Protein AF-0000000080701865 (afdb_homodimer)

Organism: Aerococcus viridans (strain ATCC 11563 / DSM 20340 / CCUG 4311 / JCM 20461 / NBRC 12219 / NCTC 8251 / M1) (NCBI:txid655812)

Nearest PDB structures (foldseek):
  2fbi-assembly1_A-2  TM=7.871E-01  e=1.480E-07  Pseudomonas aeruginosa
  3f3x-assembly1_A-2  TM=7.493E-01  e=1.011E-07  Saccharolobus solfataricus
  2nnn-assembly3_F  TM=8.788E-01  e=1.995E-06  Pseudomonas aeruginosa
  4zzl-assembly1_B  TM=8.690E-01  e=4.008E-06  Pseudomonas aeruginosa
  2yr2-assembly1_A  TM=6.873E-01  e=1.058E-06  Sulfurisphaera tokodaii

Sequence (288 aa):
MNANDNPLQNELCFQLYVASKESIRMYKPFLDEVDLTYTGFITLMAIEDNLSVKQIGERLFLDSGTLSPLLKKMEKQGLLHRIRASTDERQLVIQLTEKGKSLQEKLPCISRDVYQSITKSSESGVYGNLISQLIQLNQSFREVMNANDNPLQNELCFQLYVASKESIRMYKPFLDEVDLTYTGFITLMAIEDNLSVKQIGERLFLDSGTLSPLLKKMEKQGLLHRIRASTDERQLVIQLTEKGKSLQEKLPCISRDVYQSITKSSESGVYGNLISQLIQLNQSFREV

Secondary structure (DSSP, 8-state):
--GGG-TTTT-HHHHHHHHHHHHHHTTHHHHHHTT--HHHHHHHHH--TTEEHHHHHHHHT--HHHHHHHHHHHHHTTSEEEEE-SS-TT-EEEEE-HHHHHHHHHHHHHHHHHHHHHHHT-TT--THHHHHHHHHHHHHHH--/--GGG-TTTT-HHHHHHHHHHHHHHTTHHHHHHTT--HHHHHHHHH--TTEEHHHHHHHHT--HHHHHHHHHHHHHTTSEEEEE-SS-TT-EEEEE-HHHHHHHHHHHHHHHHHHHHHHHT-SS--THHHHHHHHHHHHHHH--

InterPro domains:
  IPR000835 MarR-type HTH domain [PR00598] (51-67)
  IPR000835 MarR-type HTH domain [PR00598] (68-83)
  IPR000835 MarR-type HTH domain [PR00598] (87-103)
  IPR000835 MarR-type HTH domain [PS50995] (9-136)
  IPR000835 MarR-type HTH domain [SM00347] (29-126)
  IPR036388 Winged helix-like DNA-binding domain superfamily [G3DSA:1.10.10.10] (4-138)
  IPR036390 Winged helix DNA-binding domain superfamily [SSF46785] (6-120)
  IPR039422 Transcription regulators MarR/SlyA-like [PTHR33164] (8-113)
  IPR055166 Transcriptional regulator SarA/SarZ/Rot-like, helix-turn-helix domain [PF22381] (25-106)

Solvent-accessible surface area (backbone atoms only — not comparable to full-atom values): 16250 Å² total; per-residue (Å²): 133,63,79,85,73,46,80,54,65,86,35,58,58,52,40,29,39,49,44,21,53,55,50,52,57,61,44,44,74,63,27,58,76,71,72,41,52,71,70,50,46,54,48,52,60,58,62,49,90,69,37,30,67,66,56,46,20,65,74,64,77,41,52,63,85,60,45,50,60,52,51,52,50,38,33,74,72,50,29,35,44,82,41,65,31,90,89,39,72,85,37,56,18,39,42,68,32,73,61,24,47,57,50,44,72,51,47,63,56,53,56,51,53,46,51,50,60,58,40,72,65,38,86,84,58,78,62,58,66,59,41,53,52,35,48,54,54,46,55,44,56,72,77,100,133,63,80,84,74,46,78,53,66,85,36,56,58,53,39,30,38,50,43,22,53,56,49,51,56,62,43,44,75,63,28,58,76,72,73,42,53,69,71,48,47,53,49,52,59,60,62,48,91,68,37,31,68,68,56,48,21,64,76,64,78,42,54,64,85,61,46,49,60,51,51,52,52,38,33,74,72,50,29,35,44,81,41,62,32,90,88,40,72,87,37,57,17,38,40,68,31,73,60,25,48,58,51,45,71,52,46,61,57,53,56,50,53,46,50,48,59,57,42,69,65,37,86,83,57,78,64,58,67,58,41,53,52,35,48,55,54,46,56,45,56,72,78,101

Radius of gyration: 21.05 Å; Cα contacts (8 Å, |Δi|>4): 326; chains: 2; bounding box: 47×55×45 Å

Foldseek 3Di:
DDLVPDPCSPPPVVVVVVVVVVLLVLLVVVCVVVVDHVVLLLLLLQADPFDALVRSCVVVVHDCVPSVVSVVVCVVVVQWDWAADPVGNVTTGIGGDPNNVVVNVCSVVSVVVSVCVVQVVPPVHDCPVVVVVVVVVVVVVVVD/DDLVPDPCSPPPVVVVVVVVVVLLVLLVVVCVVVVDHVVLLLLLLQADPFAAPVRSCVVVVHDCVPSVVSVVVCVVVVQWDWAADPVGNVTTGIGGDPNNVVVNVCSVVSVVVSVCVVQVVPPVHDCPVVVVVVVVVVVVVVVD

pLDDT: mean 90.87, std 11.72, range [34.97, 98.62]

Structure (mmCIF, N/CA/C/O backbone):
data_AF-0000000080701865-model_v1
#
loop_
_entity.id
_entity.type
_entity.pdbx_description
1 polymer 'Transcriptional regulator, MarR family'
#
loop_
_atom_site.group_PDB
_atom_site.id
_atom_site.type_symbol
_atom_site.label_atom_id
_atom_site.label_alt_id
_atom_site.label_comp_id
_atom_site.label_asym_id
_atom_site.label_entity_id
_atom_site.label_seq_id
_atom_site.pdbx_PDB_ins_code
_atom_site.Cartn_x
_atom_site.Cartn_y
_atom_site.Cartn_z
_atom_site.occupancy
_atom_site.B_iso_or_equiv
_atom_site.auth_seq_id
_atom_site.auth_comp_id
_atom_site.auth_asym_id
_atom_site.auth_atom_id
_atom_site.pdbx_PDB_model_num
ATOM 1 N N . MET A 1 1 ? 15.68 -11.945 -18 1 34.97 1 MET A N 1
ATOM 2 C CA . MET A 1 1 ? 14.281 -12.359 -17.922 1 34.97 1 MET A CA 1
ATOM 3 C C . MET A 1 1 ? 13.352 -11.164 -18.078 1 34.97 1 MET A C 1
ATOM 5 O O . MET A 1 1 ? 13.484 -10.164 -17.359 1 34.97 1 MET A O 1
ATOM 9 N N . ASN A 1 2 ? 12.789 -10.891 -19.047 1 44.12 2 ASN A N 1
ATOM 10 C CA . ASN A 1 2 ? 12.047 -9.719 -19.531 1 44.12 2 ASN A CA 1
ATOM 11 C C . ASN A 1 2 ? 10.82 -9.453 -18.656 1 44.12 2 ASN A C 1
ATOM 13 O O . ASN A 1 2 ? 10.195 -10.383 -18.156 1 44.12 2 ASN A O 1
ATOM 17 N N . ALA A 1 3 ? 10.781 -8.25 -18.031 1 50.91 3 ALA A N 1
ATOM 18 C CA . ALA A 1 3 ? 9.602 -7.742 -17.344 1 50.91 3 ALA A CA 1
ATOM 19 C C . ALA A 1 3 ? 8.32 -8.305 -17.938 1 50.91 3 ALA A C 1
ATOM 21 O O . ALA A 1 3 ? 7.297 -8.422 -17.266 1 50.91 3 ALA A O 1
ATOM 22 N N . ASN A 1 4 ? 8.344 -8.75 -19.109 1 57.28 4 ASN A N 1
ATOM 23 C CA . ASN A 1 4 ? 7.207 -9.164 -19.922 1 57.28 4 ASN A CA 1
ATOM 24 C C . ASN A 1 4 ? 6.695 -10.547 -19.516 1 57.28 4 ASN A C 1
ATOM 26 O O . ASN A 1 4 ? 5.582 -10.93 -19.875 1 57.28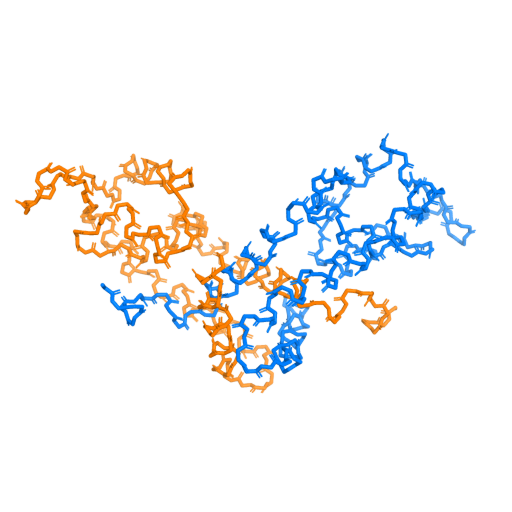 4 ASN A O 1
ATOM 30 N N . ASP A 1 5 ? 7.48 -11.312 -18.562 1 75.44 5 ASP A N 1
ATOM 31 C CA . ASP A 1 5 ? 7.02 -12.664 -18.281 1 75.44 5 ASP A CA 1
ATOM 32 C C . ASP A 1 5 ? 6.469 -12.773 -16.859 1 75.44 5 ASP A C 1
ATOM 34 O O . ASP A 1 5 ? 6.242 -13.875 -16.359 1 75.44 5 ASP A O 1
ATOM 38 N N . ASN A 1 6 ? 6.172 -11.625 -16.328 1 87 6 ASN A N 1
ATOM 39 C CA . ASN A 1 6 ? 5.629 -11.641 -14.969 1 87 6 ASN A CA 1
ATOM 40 C C . ASN A 1 6 ? 4.109 -11.797 -14.977 1 87 6 ASN A C 1
ATOM 42 O O . ASN A 1 6 ? 3.398 -10.945 -15.516 1 87 6 ASN A O 1
ATOM 46 N N . PRO A 1 7 ? 3.596 -12.867 -14.352 1 91.5 7 PRO A N 1
ATOM 47 C CA . PRO A 1 7 ? 2.148 -13.094 -14.375 1 91.5 7 PRO A CA 1
ATOM 48 C C . PRO A 1 7 ? 1.367 -11.992 -13.672 1 91.5 7 PRO A C 1
ATOM 50 O O . PRO A 1 7 ? 0.158 -11.852 -13.875 1 91.5 7 PRO A O 1
ATOM 53 N N . LEU A 1 8 ? 2.049 -11.172 -12.953 1 95.19 8 LEU A N 1
ATOM 54 C CA . LEU A 1 8 ? 1.38 -10.133 -12.18 1 95.19 8 LEU A CA 1
ATOM 55 C C . LEU A 1 8 ? 1.457 -8.789 -12.891 1 95.19 8 LEU A C 1
ATOM 57 O O . LEU A 1 8 ? 0.878 -7.801 -12.43 1 95.19 8 LEU A O 1
ATOM 61 N N . GLN A 1 9 ? 2.035 -8.773 -13.961 1 92.94 9 GLN A N 1
ATOM 62 C CA . GLN A 1 9 ? 2.385 -7.523 -14.633 1 92.94 9 GLN A CA 1
ATOM 63 C C . GLN A 1 9 ? 1.142 -6.691 -14.93 1 92.94 9 GLN A C 1
ATOM 65 O O . GLN A 1 9 ? 1.168 -5.461 -14.812 1 92.94 9 GLN A O 1
ATOM 70 N N . ASN A 1 10 ? 0.008 -7.375 -15.227 1 92.5 10 ASN A N 1
ATOM 71 C CA . ASN A 1 10 ? -1.183 -6.641 -15.641 1 92.5 10 ASN A CA 1
ATOM 72 C C . ASN A 1 10 ? -2.258 -6.664 -14.562 1 92.5 10 ASN A C 1
ATOM 74 O O . ASN A 1 10 ? -3.418 -6.34 -14.828 1 92.5 10 ASN A O 1
ATOM 78 N N . GLU A 1 11 ? -1.861 -7.059 -13.383 1 94.88 11 GLU A N 1
ATOM 79 C CA . GLU A 1 11 ? -2.799 -7.078 -12.266 1 94.88 11 GLU A CA 1
ATOM 80 C C . GLU A 1 11 ? -2.871 -5.715 -11.578 1 94.88 11 GLU A C 1
ATOM 82 O O . GLU A 1 11 ? -1.865 -5.211 -11.078 1 94.88 11 GLU A O 1
ATOM 87 N N . LEU A 1 12 ? -4.047 -5.191 -11.516 1 95.88 12 LEU A N 1
ATOM 88 C CA . LEU A 1 12 ? -4.273 -3.855 -10.977 1 95.88 12 LEU A CA 1
ATOM 89 C C . LEU A 1 12 ? -3.795 -3.764 -9.531 1 95.88 12 LEU A C 1
ATOM 91 O O . LEU A 1 12 ? -3.014 -2.873 -9.188 1 95.88 12 LEU A O 1
ATOM 95 N N . CYS A 1 13 ? -4.223 -4.688 -8.727 1 97.75 13 CYS A N 1
ATOM 96 C CA . CYS A 1 13 ? -3.902 -4.629 -7.305 1 97.75 13 CYS A CA 1
ATOM 97 C C . CYS A 1 13 ? -2.4 -4.75 -7.078 1 97.75 13 CYS A C 1
ATOM 99 O O . CYS A 1 13 ? -1.847 -4.086 -6.199 1 97.75 13 CYS A O 1
ATOM 101 N N . PHE A 1 14 ? -1.742 -5.52 -7.906 1 98.12 14 PHE A N 1
ATOM 102 C CA . PHE A 1 14 ? -0.299 -5.676 -7.762 1 98.12 14 PHE A CA 1
ATOM 103 C C . PHE A 1 14 ? 0.421 -4.379 -8.109 1 98.12 14 PHE A C 1
ATOM 105 O O . PHE A 1 14 ? 1.33 -3.953 -7.395 1 98.12 14 PHE A O 1
ATOM 112 N N . GLN A 1 15 ? 0.032 -3.787 -9.227 1 97.62 15 GLN A N 1
ATOM 113 C CA . GLN A 1 15 ? 0.674 -2.541 -9.625 1 97.62 15 GLN A CA 1
ATOM 114 C C . GLN A 1 15 ? 0.431 -1.44 -8.594 1 97.62 15 GLN A C 1
ATOM 116 O O . GLN A 1 15 ? 1.315 -0.624 -8.336 1 9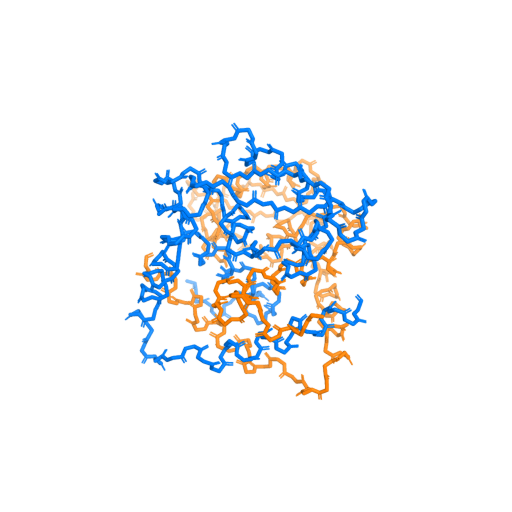7.62 15 GLN A O 1
ATOM 121 N N . LEU A 1 16 ? -0.782 -1.422 -8.008 1 98.38 16 LEU A N 1
ATOM 122 C CA . LEU A 1 16 ? -1.084 -0.483 -6.93 1 98.38 16 LEU A CA 1
ATOM 123 C C . LEU A 1 16 ? -0.201 -0.747 -5.715 1 98.38 16 LEU A C 1
ATOM 125 O O . LEU A 1 16 ? 0.344 0.188 -5.125 1 98.38 16 LEU A O 1
ATOM 129 N N . TYR A 1 17 ? -0.089 -1.977 -5.398 1 98.62 17 TYR A N 1
ATOM 130 C CA . TYR A 1 17 ? 0.71 -2.404 -4.258 1 98.62 17 TYR A CA 1
ATOM 131 C C . TYR A 1 17 ? 2.156 -1.945 -4.402 1 98.62 17 TYR A C 1
ATOM 133 O O . TYR A 1 17 ? 2.713 -1.334 -3.488 1 98.62 17 TYR A O 1
ATOM 141 N N . VAL A 1 18 ? 2.771 -2.215 -5.531 1 98.25 18 VAL A N 1
ATOM 142 C CA . VAL A 1 18 ? 4.164 -1.86 -5.789 1 98.25 18 VAL A CA 1
ATOM 143 C C . VAL A 1 18 ? 4.328 -0.343 -5.746 1 98.25 18 VAL A C 1
ATOM 145 O O . VAL A 1 18 ? 5.234 0.172 -5.09 1 98.25 18 VAL A O 1
ATOM 148 N N . ALA A 1 19 ? 3.43 0.354 -6.414 1 97.81 19 ALA A N 1
ATOM 149 C CA . ALA A 1 19 ? 3.518 1.81 -6.48 1 97.81 19 ALA A CA 1
ATOM 150 C C . ALA A 1 19 ? 3.42 2.428 -5.086 1 97.81 19 ALA A C 1
ATOM 152 O O . ALA A 1 19 ? 4.176 3.342 -4.75 1 97.81 19 ALA A O 1
ATOM 153 N N . SER A 1 20 ? 2.449 1.937 -4.312 1 98.5 20 SER A N 1
ATOM 154 C CA . SER A 1 20 ? 2.271 2.438 -2.953 1 98.5 20 SER A CA 1
ATOM 155 C C . SER A 1 20 ? 3.498 2.152 -2.092 1 98.5 20 SER A C 1
ATOM 157 O O . SER A 1 20 ? 4.055 3.062 -1.474 1 98.5 20 SER A O 1
ATOM 159 N N . LYS A 1 21 ? 3.941 0.942 -2.119 1 98.12 21 LYS A N 1
ATOM 160 C CA . LYS A 1 21 ? 5.086 0.522 -1.318 1 98.12 21 LYS A CA 1
ATOM 161 C C . LYS A 1 21 ? 6.336 1.323 -1.681 1 98.12 21 LYS A C 1
ATOM 163 O O . LYS A 1 21 ? 7.023 1.842 -0.8 1 98.12 21 LYS A O 1
ATOM 168 N N . GLU A 1 22 ? 6.613 1.458 -2.965 1 97.19 22 GLU A N 1
ATOM 169 C CA . GLU A 1 22 ? 7.84 2.111 -3.412 1 97.19 22 GLU A CA 1
ATOM 170 C C . GLU A 1 22 ? 7.781 3.617 -3.176 1 97.19 22 GLU A C 1
ATOM 172 O O . GLU A 1 22 ? 8.789 4.238 -2.838 1 97.19 22 GLU A O 1
ATOM 177 N N . SER A 1 23 ? 6.613 4.215 -3.43 1 97.12 23 SER A N 1
ATOM 178 C CA . SER A 1 23 ? 6.5 5.645 -3.162 1 97.12 23 SER A CA 1
ATOM 179 C C . SER A 1 23 ? 6.637 5.941 -1.673 1 97.12 23 SER A C 1
ATOM 181 O O . SER A 1 23 ? 7.27 6.93 -1.286 1 97.12 23 SER A O 1
ATOM 183 N N . ILE A 1 24 ? 6.051 5.113 -0.82 1 98.12 24 ILE A N 1
ATOM 184 C CA . ILE A 1 24 ? 6.145 5.293 0.625 1 98.12 24 ILE A CA 1
ATOM 185 C C . ILE A 1 24 ? 7.594 5.129 1.072 1 98.12 24 ILE A C 1
ATOM 187 O O . ILE A 1 24 ? 8.055 5.836 1.968 1 98.12 24 ILE A O 1
ATOM 191 N N . ARG A 1 25 ? 8.297 4.207 0.461 1 97.25 25 ARG A N 1
ATOM 192 C CA . ARG A 1 25 ? 9.711 4.016 0.769 1 97.25 25 ARG A CA 1
ATOM 193 C C . ARG A 1 25 ? 10.5 5.309 0.584 1 97.25 25 ARG A C 1
ATOM 195 O O . ARG A 1 25 ? 11.438 5.586 1.33 1 97.25 25 ARG A O 1
ATOM 202 N N . MET A 1 26 ? 10.117 6.145 -0.304 1 96.38 26 MET A N 1
ATOM 203 C CA . MET A 1 26 ? 10.82 7.391 -0.608 1 96.38 26 MET A CA 1
ATOM 204 C C . MET A 1 26 ? 10.57 8.43 0.477 1 96.38 26 MET A C 1
ATOM 206 O O . MET A 1 26 ? 11.305 9.414 0.584 1 96.38 26 MET A O 1
ATOM 210 N N . TYR A 1 27 ? 9.5 8.211 1.272 1 98.06 27 TYR A N 1
ATOM 211 C CA . TYR A 1 27 ? 9.219 9.117 2.381 1 98.06 27 TYR A CA 1
ATOM 212 C C . TYR A 1 27 ? 10.109 8.812 3.578 1 98.06 27 TYR A C 1
ATOM 214 O O . TYR A 1 27 ? 10.312 9.664 4.445 1 98.06 27 TYR A O 1
ATOM 222 N N . LYS A 1 28 ? 10.578 7.637 3.639 1 97.75 28 LYS A N 1
ATOM 223 C CA . LYS A 1 28 ? 11.164 7.09 4.859 1 97.75 28 LYS A CA 1
ATOM 224 C C . LYS A 1 28 ? 12.32 7.961 5.352 1 97.75 28 LYS A C 1
ATOM 226 O O . LYS A 1 28 ? 12.359 8.344 6.523 1 97.75 28 LYS A O 1
ATOM 231 N N . PRO A 1 29 ? 13.336 8.336 4.473 1 97.31 29 PRO A N 1
ATOM 232 C CA . PRO A 1 29 ? 14.438 9.148 4.988 1 97.31 29 PRO A CA 1
ATOM 233 C C . PRO A 1 29 ? 13.977 10.484 5.555 1 97.31 29 PRO A C 1
ATOM 235 O O . PRO A 1 29 ? 14.555 10.984 6.523 1 97.31 29 PRO A O 1
ATOM 238 N N . PHE A 1 30 ? 12.914 11.086 5.016 1 97.81 30 PHE A N 1
ATOM 239 C CA . PHE A 1 30 ? 12.391 12.352 5.488 1 97.81 30 PHE A CA 1
ATOM 240 C C . PHE A 1 30 ? 11.617 12.172 6.789 1 97.81 30 PHE A C 1
ATOM 242 O O . PHE A 1 30 ? 11.742 12.977 7.715 1 97.81 30 PHE A O 1
ATOM 249 N N . LEU A 1 31 ? 10.844 11.109 6.875 1 98.25 31 LEU A N 1
ATOM 250 C CA . LEU A 1 31 ? 9.984 10.867 8.031 1 98.25 31 LEU A CA 1
ATOM 251 C C . LEU A 1 31 ? 10.812 10.43 9.234 1 98.25 31 LEU A C 1
ATOM 253 O O . LEU A 1 31 ? 10.461 10.742 10.375 1 98.25 31 LEU A O 1
ATOM 257 N N . ASP A 1 32 ? 11.953 9.75 8.969 1 97.69 32 ASP A N 1
ATOM 258 C CA . ASP A 1 32 ? 12.867 9.375 10.039 1 97.69 32 ASP A CA 1
ATOM 259 C C . ASP A 1 32 ? 13.391 10.609 10.773 1 97.69 32 ASP A C 1
ATOM 261 O O . ASP A 1 32 ? 13.57 10.586 11.992 1 97.69 32 ASP A O 1
ATOM 265 N N . GLU A 1 33 ? 13.555 11.672 10.094 1 96.5 33 GLU A N 1
ATOM 266 C CA . GLU A 1 33 ? 14.102 12.898 10.664 1 96.5 33 GLU A CA 1
ATOM 267 C C . GLU A 1 33 ? 13.133 13.531 11.656 1 96.5 33 GLU A C 1
ATOM 269 O O . GLU A 1 33 ? 13.555 14.234 12.578 1 96.5 33 GLU A O 1
ATOM 274 N N . VAL A 1 34 ? 11.867 13.25 11.469 1 96.19 34 VAL A N 1
ATOM 275 C CA . VAL A 1 34 ? 10.875 13.883 12.336 1 96.19 34 VAL A CA 1
ATOM 276 C C . VAL A 1 34 ? 10.156 12.82 13.164 1 96.19 34 VAL A C 1
ATOM 278 O O . VAL A 1 34 ? 9.102 13.086 13.742 1 96.19 34 VAL A O 1
ATOM 281 N N . ASP A 1 35 ? 10.633 11.547 13.086 1 96.38 35 ASP A N 1
ATOM 282 C CA . ASP A 1 35 ? 10.164 10.414 13.883 1 96.38 35 ASP A CA 1
ATOM 283 C C . ASP A 1 35 ? 8.688 10.125 13.602 1 96.38 35 ASP A C 1
ATOM 285 O O . ASP A 1 35 ? 7.883 10.031 14.531 1 96.38 35 ASP A O 1
ATOM 289 N N . LEU A 1 36 ? 8.312 10.016 12.375 1 97.81 36 LEU A N 1
ATOM 290 C CA . LEU A 1 36 ? 6.965 9.664 11.961 1 97.81 36 LEU A CA 1
ATOM 291 C C . LEU A 1 36 ? 6.98 8.453 11.031 1 97.81 36 LEU A C 1
ATOM 293 O O . LEU A 1 36 ? 7.898 8.297 10.227 1 97.81 36 LEU A O 1
ATOM 297 N N . THR A 1 37 ? 5.992 7.691 11.156 1 97.75 37 THR A N 1
ATOM 298 C CA . THR A 1 37 ? 5.633 6.746 10.109 1 97.75 37 THR A CA 1
ATOM 299 C C . THR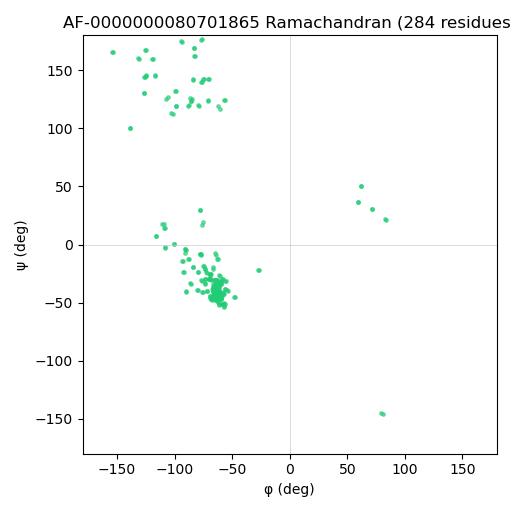 A 1 37 ? 4.801 7.43 9.023 1 97.75 37 THR A C 1
ATOM 301 O O . THR A 1 37 ? 4.379 8.578 9.195 1 97.75 37 THR A O 1
ATOM 304 N N . TYR A 1 38 ? 4.617 6.734 7.941 1 98.44 38 TYR A N 1
ATOM 305 C CA . TYR A 1 38 ? 3.773 7.316 6.902 1 98.44 38 TYR A CA 1
ATOM 306 C C . TYR A 1 38 ? 2.352 7.523 7.41 1 98.44 38 TYR A C 1
ATOM 308 O O . TYR A 1 38 ? 1.726 8.547 7.117 1 98.44 38 TYR A O 1
ATOM 316 N N . THR A 1 39 ? 1.825 6.578 8.18 1 98.19 39 THR A N 1
ATOM 317 C CA . THR A 1 39 ? 0.483 6.719 8.727 1 98.19 39 THR A CA 1
ATOM 318 C C . THR A 1 39 ? 0.418 7.898 9.695 1 98.19 39 THR A C 1
ATOM 320 O O . THR A 1 39 ? -0.596 8.594 9.766 1 98.19 39 THR A O 1
ATOM 323 N N . GLY A 1 40 ? 1.52 8.078 10.406 1 97.94 40 GLY A N 1
ATOM 324 C CA . GLY A 1 40 ? 1.592 9.273 11.234 1 97.94 40 GLY A CA 1
ATOM 325 C C . GLY A 1 40 ? 1.592 10.562 10.43 1 97.94 40 GLY A C 1
ATOM 326 O O . GLY A 1 40 ? 0.918 11.523 10.789 1 97.94 40 GLY A O 1
ATOM 327 N N . PHE A 1 41 ? 2.332 10.539 9.375 1 98.44 41 PHE A N 1
ATOM 328 C CA . PHE A 1 41 ? 2.426 11.672 8.461 1 98.44 41 PHE A CA 1
ATOM 329 C C . PHE A 1 41 ? 1.05 12.055 7.93 1 98.44 41 PHE A C 1
ATOM 331 O O . PHE A 1 41 ? 0.625 13.203 8.062 1 98.44 41 PHE A O 1
ATOM 338 N N . ILE A 1 42 ? 0.352 11.094 7.379 1 98.31 42 ILE A N 1
ATOM 339 C CA . ILE A 1 42 ? -0.929 11.43 6.77 1 98.31 42 ILE A CA 1
ATOM 340 C C . ILE A 1 42 ? -1.939 11.797 7.852 1 98.31 42 ILE A C 1
ATOM 342 O O . ILE A 1 42 ? -2.809 12.641 7.641 1 98.31 42 ILE A O 1
ATOM 346 N N . THR A 1 43 ? -1.833 11.25 9.047 1 98 43 THR A N 1
ATOM 347 C CA . THR A 1 43 ? -2.715 11.609 10.156 1 98 43 THR A CA 1
ATOM 348 C C . THR A 1 43 ? -2.518 13.062 10.555 1 98 43 THR A C 1
ATOM 350 O O . THR A 1 43 ? -3.482 13.828 10.648 1 98 43 THR A O 1
ATOM 353 N N . LEU A 1 44 ? -1.306 13.43 10.711 1 97.38 44 LEU A N 1
ATOM 354 C CA . LEU A 1 44 ? -1.012 14.805 11.078 1 97.38 44 LEU A CA 1
ATOM 355 C C . LEU A 1 44 ? -1.479 15.773 9.992 1 97.38 44 LEU A C 1
ATOM 357 O O . LEU A 1 44 ? -2.059 16.812 10.289 1 97.38 44 LEU A O 1
ATOM 361 N N . MET A 1 45 ? -1.277 15.383 8.781 1 97.19 45 MET A N 1
ATOM 362 C CA . MET A 1 45 ? -1.672 16.219 7.645 1 97.19 45 MET A CA 1
ATOM 363 C C . MET A 1 45 ? -3.188 16.391 7.598 1 97.19 45 MET A C 1
ATOM 365 O O . MET A 1 45 ? -3.684 17.438 7.184 1 97.19 45 MET A O 1
ATOM 369 N N . ALA A 1 46 ? -3.883 15.406 8.062 1 96.38 46 ALA A N 1
ATOM 370 C CA . ALA A 1 46 ? -5.34 15.391 7.938 1 96.38 46 ALA A CA 1
ATOM 371 C C . ALA A 1 46 ? -5.996 16.188 9.07 1 96.38 46 ALA A C 1
ATOM 373 O O . ALA A 1 46 ? -7.172 16.531 8.984 1 96.38 46 ALA A O 1
ATOM 374 N N . ILE A 1 47 ? -5.289 16.391 10.102 1 95.44 47 ILE A N 1
ATOM 375 C CA . ILE A 1 47 ? -5.867 17.016 11.281 1 95.44 47 ILE A CA 1
ATOM 376 C C . ILE A 1 47 ? -6.141 18.5 10.992 1 95.44 47 ILE A C 1
ATOM 378 O O . ILE A 1 47 ? -5.27 19.203 10.492 1 95.44 47 ILE A O 1
ATOM 382 N N . GLU A 1 48 ? -7.309 18.891 11.164 1 91.31 48 GLU A N 1
ATOM 383 C CA . GLU A 1 48 ? -7.793 20.266 11.172 1 91.31 48 GLU A CA 1
ATOM 384 C C . GLU A 1 48 ? -8.562 20.578 12.453 1 91.31 48 GLU A C 1
ATOM 386 O O . GLU A 1 48 ? -8.867 19.672 13.234 1 91.31 48 GLU A O 1
ATOM 391 N N . ASP A 1 49 ? -8.805 21.812 12.672 1 82.25 49 ASP A N 1
ATOM 392 C CA . ASP A 1 49 ? -9.438 22.203 13.93 1 82.25 49 ASP A CA 1
ATOM 393 C C . ASP A 1 49 ? -10.773 21.484 14.117 1 82.25 49 ASP A C 1
ATOM 395 O O . ASP A 1 49 ? -11.609 21.469 13.211 1 82.25 49 ASP A O 1
ATOM 399 N N . ASN A 1 50 ? -10.883 20.781 15.281 1 83.19 50 ASN A N 1
ATOM 400 C CA . ASN A 1 50 ? -12.117 20.234 15.836 1 83.19 50 ASN A CA 1
ATOM 401 C C . ASN A 1 50 ? -12.609 19.031 15.023 1 83.19 50 ASN A C 1
ATOM 403 O O . ASN A 1 50 ? -13.82 18.828 14.883 1 83.19 50 ASN A O 1
ATOM 407 N N . LEU A 1 51 ? -11.727 18.297 14.43 1 92 51 LEU A N 1
ATOM 408 C CA . LEU A 1 51 ? -12.133 17.047 13.797 1 92 51 LEU A CA 1
ATOM 409 C C . LEU A 1 51 ? -12.18 15.914 14.82 1 92 51 LEU A C 1
ATOM 411 O O . LEU A 1 51 ? -11.312 15.82 15.688 1 92 51 LEU A O 1
ATOM 415 N N . SER A 1 52 ? -13.172 15.109 14.625 1 92.56 52 SER A N 1
ATOM 416 C CA . SER A 1 52 ? -13.266 13.898 15.438 1 92.56 52 SER A CA 1
ATOM 417 C C . SER A 1 52 ? -12.391 12.781 14.875 1 92.56 52 SER A C 1
ATOM 419 O O . SER A 1 52 ? -11.969 12.844 13.719 1 92.56 52 SER A O 1
ATOM 421 N N . VAL A 1 53 ? -12.156 11.82 15.781 1 92.81 53 VAL A N 1
ATOM 422 C CA . VAL A 1 53 ? -11.422 10.641 15.352 1 92.81 53 VAL A CA 1
ATOM 423 C C . VAL A 1 53 ? -12.133 9.992 14.164 1 92.81 53 VAL A C 1
ATOM 425 O O . VAL A 1 53 ? -11.492 9.57 13.203 1 92.81 53 VAL A O 1
ATOM 428 N N . LYS A 1 54 ? -13.445 9.992 14.219 1 92.94 54 LYS A N 1
ATOM 429 C CA . LYS A 1 54 ? -14.25 9.406 13.148 1 92.94 54 LYS A CA 1
ATOM 430 C C . LYS A 1 54 ? -14.055 10.164 11.844 1 92.94 54 LYS A C 1
ATOM 432 O O . LYS A 1 54 ? -13.875 9.555 10.781 1 92.94 54 LYS A O 1
ATOM 437 N N . GLN A 1 55 ? -14.078 11.422 11.891 1 93.56 55 GLN A N 1
ATOM 438 C CA . GLN A 1 55 ? -13.914 12.258 10.703 1 93.56 55 GLN A CA 1
ATOM 439 C C . GLN A 1 55 ? -12.516 12.102 10.109 1 93.56 55 GLN A C 1
ATOM 441 O O . GLN A 1 55 ? -12.367 12.039 8.883 1 93.56 55 GLN A O 1
ATOM 446 N N . ILE A 1 56 ? -11.5 12.008 10.953 1 95.38 56 ILE A N 1
ATOM 447 C CA . ILE A 1 56 ? -10.133 11.797 10.492 1 95.38 56 ILE A CA 1
ATOM 448 C C . ILE A 1 56 ? -10.031 10.43 9.82 1 95.38 56 ILE A C 1
ATOM 450 O O . ILE A 1 56 ? -9.445 10.297 8.742 1 95.38 56 ILE A O 1
ATOM 454 N N . GLY A 1 57 ? -10.586 9.461 10.461 1 95.88 57 GLY A N 1
ATOM 455 C CA . GLY A 1 57 ? -10.594 8.117 9.898 1 95.88 57 GLY A CA 1
ATOM 456 C C . GLY A 1 57 ? -11.25 8.047 8.531 1 95.88 57 GLY A C 1
ATOM 457 O O . GLY A 1 57 ? -10.734 7.398 7.625 1 95.88 57 GLY A O 1
ATOM 458 N N . GLU A 1 58 ? -12.359 8.734 8.352 1 94 58 GLU A N 1
ATOM 459 C CA . GLU A 1 58 ? -13.07 8.781 7.074 1 94 58 GLU A CA 1
ATOM 460 C C . GLU A 1 58 ? -12.219 9.438 5.992 1 94 58 GLU A C 1
ATOM 462 O O . GLU A 1 58 ? -12.156 8.945 4.863 1 94 58 GLU A O 1
ATOM 467 N N . ARG A 1 59 ? -11.453 10.453 6.387 1 93.62 59 ARG A N 1
ATOM 468 C CA . ARG A 1 59 ? -10.578 11.156 5.453 1 93.62 59 ARG A CA 1
ATOM 469 C C . ARG A 1 59 ? -9.43 10.258 5 1 93.62 59 ARG A C 1
ATOM 471 O O . ARG A 1 59 ? -8.977 10.359 3.857 1 93.62 59 ARG A O 1
ATOM 478 N N . LEU A 1 60 ? -9.047 9.391 5.844 1 96.75 60 LEU A N 1
ATOM 479 C CA . LEU A 1 60 ? -7.809 8.664 5.613 1 96.75 60 LEU A CA 1
ATOM 480 C C . LEU A 1 60 ? -8.086 7.207 5.25 1 96.75 60 LEU A C 1
ATOM 482 O O . LEU A 1 60 ? -7.16 6.438 4.984 1 96.75 60 LEU A O 1
ATOM 486 N N . PHE A 1 61 ? -9.367 6.816 5.242 1 96.25 61 PHE A N 1
ATOM 487 C CA . PHE A 1 61 ? -9.734 5.422 5.039 1 96.25 61 PHE A CA 1
ATOM 488 C C . PHE A 1 61 ? -9.117 4.535 6.113 1 96.25 61 PHE A C 1
ATOM 490 O O . PHE A 1 61 ? -8.625 3.443 5.816 1 96.25 61 PHE A O 1
ATOM 497 N N . LEU A 1 62 ? -9.055 5.059 7.32 1 96.75 62 LEU A N 1
ATOM 498 C CA . LEU A 1 62 ? -8.523 4.301 8.445 1 96.75 62 LEU A CA 1
ATOM 499 C C . LEU A 1 62 ? -9.602 4.074 9.508 1 96.75 62 LEU A C 1
ATOM 501 O O . LEU A 1 62 ? -10.438 4.949 9.742 1 96.75 62 LEU A O 1
ATOM 505 N N . ASP A 1 63 ? -9.539 2.967 10.148 1 95.19 63 ASP A N 1
ATOM 506 C CA . ASP A 1 63 ? -10.492 2.693 11.219 1 95.19 63 ASP A CA 1
ATOM 507 C C . ASP A 1 63 ? -9.922 3.082 12.578 1 95.19 63 ASP A C 1
ATOM 509 O O . ASP A 1 63 ? -8.758 3.471 12.672 1 95.19 63 ASP A O 1
ATOM 513 N N . SER A 1 64 ? -10.719 2.963 13.539 1 93.44 64 SER A N 1
ATOM 514 C CA . SER A 1 64 ? -10.328 3.379 14.883 1 93.44 64 SER A CA 1
ATOM 515 C C . SER A 1 64 ? -9.258 2.453 15.453 1 93.44 64 SER A C 1
ATOM 517 O O . SER A 1 64 ? -8.453 2.873 16.281 1 93.44 64 SER A O 1
ATOM 519 N N . GLY A 1 65 ? -9.305 1.246 15.023 1 95.31 65 GLY A N 1
ATOM 520 C CA . GLY A 1 65 ? -8.289 0.317 15.492 1 95.31 65 GLY A CA 1
ATOM 521 C C . GLY A 1 65 ? -6.879 0.748 15.133 1 95.31 65 GLY A C 1
ATOM 522 O O . GLY A 1 65 ? -5.93 0.451 15.867 1 95.31 65 GLY A O 1
ATOM 523 N N . THR A 1 66 ? -6.77 1.417 14.031 1 95.12 66 THR A N 1
ATOM 524 C CA . THR A 1 66 ? -5.484 1.938 13.578 1 95.12 66 THR A CA 1
ATOM 525 C C . THR A 1 66 ? -5.25 3.348 14.117 1 95.12 66 THR A C 1
ATOM 527 O O . THR A 1 66 ? -4.164 3.654 14.609 1 95.12 66 THR A O 1
ATOM 530 N N . LEU A 1 67 ? -6.219 4.164 14.141 1 96.56 67 LEU A N 1
ATOM 531 C CA . LEU A 1 67 ? -6.059 5.586 14.414 1 96.56 67 LEU A CA 1
ATOM 532 C C . LEU A 1 67 ? -5.914 5.844 15.906 1 96.56 67 LEU A C 1
ATOM 534 O O . LEU A 1 67 ? -5.129 6.695 16.328 1 96.56 67 LEU A O 1
ATOM 538 N N . SER A 1 68 ? -6.66 5.137 16.703 1 95.12 68 SER A N 1
ATOM 539 C CA . SER A 1 68 ? -6.688 5.434 18.141 1 95.12 68 SER A CA 1
ATOM 540 C C . SER A 1 68 ? -5.309 5.254 18.766 1 95.12 68 SER A C 1
ATOM 542 O O . SER A 1 68 ? -4.793 6.168 19.406 1 95.12 68 SER A O 1
ATOM 544 N N . PRO A 1 69 ? -4.688 4.074 18.516 1 97.19 69 PRO A N 1
ATOM 545 C CA . PRO A 1 69 ? -3.338 3.926 19.062 1 97.19 69 PRO A CA 1
ATOM 546 C C . PRO A 1 69 ? -2.352 4.941 18.484 1 97.19 69 PRO A C 1
ATOM 548 O O . PRO A 1 69 ? -1.471 5.426 19.203 1 97.19 69 PRO A O 1
ATOM 551 N N . LEU A 1 70 ? -2.484 5.234 17.266 1 97.75 70 LEU A N 1
ATOM 552 C CA . LEU A 1 70 ? -1.62 6.203 16.609 1 97.75 70 LEU A CA 1
ATOM 553 C C . LEU A 1 70 ? -1.779 7.586 17.234 1 97.75 70 LEU A C 1
ATOM 555 O O . LEU A 1 70 ? -0.787 8.266 17.516 1 97.75 70 LEU A O 1
ATOM 559 N N . LEU A 1 71 ? -2.99 8 17.469 1 97 71 LEU A N 1
ATOM 560 C CA . LEU A 1 71 ? -3.266 9.297 18.078 1 97 71 LEU A CA 1
ATOM 561 C C . LEU A 1 71 ? -2.764 9.336 19.516 1 97 71 LEU A C 1
ATOM 563 O O . LEU A 1 71 ? -2.275 10.367 19.984 1 97 71 LEU A O 1
ATOM 567 N N . LYS A 1 72 ? -2.961 8.242 20.172 1 96.75 72 LYS A N 1
ATOM 568 C CA . LYS A 1 72 ? -2.432 8.141 21.531 1 96.75 72 LYS A CA 1
ATOM 569 C C . LYS A 1 72 ? -0.918 8.336 21.547 1 96.75 72 LYS A C 1
ATOM 571 O O . LYS A 1 72 ? -0.391 9.07 22.391 1 96.75 72 LYS A O 1
ATOM 576 N N . LYS A 1 73 ? -0.242 7.734 20.656 1 97.75 73 LYS A N 1
ATOM 577 C CA . LYS A 1 73 ? 1.206 7.883 20.547 1 97.75 73 LYS A CA 1
ATOM 578 C C . LYS A 1 73 ? 1.589 9.328 20.234 1 97.75 73 LYS A C 1
ATOM 580 O O . LYS A 1 73 ? 2.518 9.867 20.844 1 97.75 73 LYS A O 1
ATOM 585 N N . MET A 1 74 ? 0.883 9.945 19.359 1 97.88 74 MET A N 1
ATOM 586 C CA . MET A 1 74 ? 1.15 11.336 18.984 1 97.88 74 MET A CA 1
ATOM 587 C C . MET A 1 74 ? 0.89 12.281 20.156 1 97.88 74 MET A C 1
ATOM 589 O O . MET A 1 74 ? 1.58 13.289 20.297 1 97.88 74 MET A O 1
ATOM 593 N N . GLU A 1 75 ? -0.097 11.945 20.891 1 97.44 75 GLU A N 1
ATOM 594 C CA . GLU A 1 75 ? -0.382 12.727 22.094 1 97.44 75 GLU A CA 1
ATOM 595 C C . GLU A 1 75 ? 0.759 12.625 23.109 1 97.44 75 GLU A C 1
ATOM 597 O O . GLU A 1 75 ? 1.177 13.625 23.688 1 97.44 75 GLU A O 1
ATOM 602 N N . LYS A 1 76 ? 1.251 11.445 23.25 1 97.81 76 LYS A N 1
ATOM 603 C CA . LYS A 1 76 ? 2.387 11.219 24.141 1 97.81 76 LYS A CA 1
ATOM 604 C C . LYS A 1 76 ? 3.621 11.969 23.656 1 97.81 76 LYS A C 1
ATOM 606 O O . LYS A 1 76 ? 4.422 12.445 24.469 1 97.81 76 LYS A O 1
ATOM 611 N N . GLN A 1 77 ? 3.754 12.148 22.391 1 97.12 77 GLN A N 1
A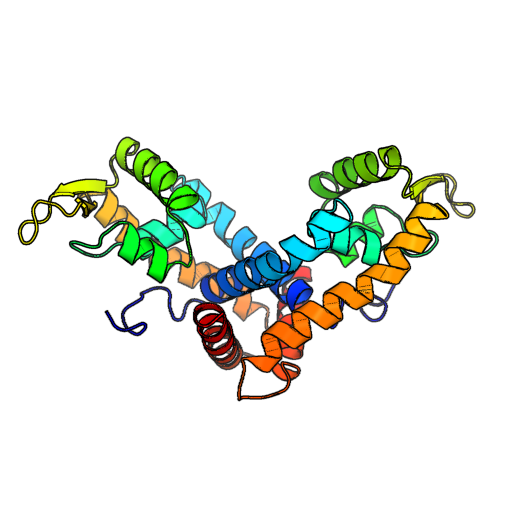TOM 612 C CA . GLN A 1 77 ? 4.859 12.891 21.781 1 97.12 77 GLN A CA 1
ATOM 613 C C . GLN A 1 77 ? 4.66 14.391 21.922 1 97.12 77 GLN A C 1
ATOM 615 O O . GLN A 1 77 ? 5.527 15.18 21.531 1 97.12 77 GLN A O 1
ATOM 620 N N . GLY A 1 78 ? 3.486 14.758 22.406 1 97.75 78 GLY A N 1
ATOM 621 C CA . GLY A 1 78 ? 3.191 16.172 22.625 1 97.75 78 GLY A CA 1
ATOM 622 C C . GLY A 1 78 ? 2.732 16.875 21.375 1 97.75 78 GLY A C 1
ATOM 623 O O . GLY A 1 78 ? 2.838 18.109 21.281 1 97.75 78 GLY A O 1
ATOM 624 N N . LEU A 1 79 ? 2.209 16.156 20.359 1 98 79 LEU A N 1
ATOM 625 C CA . LEU A 1 79 ? 1.859 16.766 19.078 1 98 79 LEU A CA 1
ATOM 626 C C . LEU A 1 79 ? 0.399 17.203 19.078 1 98 79 LEU A C 1
ATOM 628 O O . LEU A 1 79 ? 0.017 18.078 18.297 1 98 79 LEU A O 1
ATOM 632 N N . LEU A 1 80 ? -0.421 16.578 19.922 1 97.62 80 LEU A N 1
ATOM 633 C CA . LEU A 1 80 ? -1.848 16.875 19.906 1 97.62 80 LEU A CA 1
ATOM 634 C C . LEU A 1 80 ? -2.473 16.594 21.266 1 97.62 80 LEU A C 1
ATOM 636 O O . LEU A 1 80 ? -1.836 15.992 22.141 1 97.62 80 LEU A O 1
ATOM 640 N N . HIS A 1 81 ? -3.732 17.141 21.422 1 95.69 81 HIS A N 1
ATOM 641 C CA . HIS A 1 81 ? -4.617 16.844 22.547 1 95.69 81 HIS A CA 1
ATOM 642 C C . HIS A 1 81 ? -5.98 16.375 22.062 1 95.69 81 HIS A C 1
ATOM 644 O O . HIS A 1 81 ? -6.445 16.781 21 1 95.69 81 HIS A O 1
ATOM 650 N N . ARG A 1 82 ? -6.5 15.484 22.797 1 91.62 82 ARG A N 1
ATOM 651 C CA . ARG A 1 82 ? -7.898 15.117 22.594 1 91.62 82 ARG A CA 1
ATOM 652 C C . ARG A 1 82 ? -8.797 15.82 23.609 1 91.62 82 ARG A C 1
ATOM 654 O O . ARG A 1 82 ? -8.625 15.664 24.812 1 91.62 82 ARG A O 1
ATOM 661 N N . ILE A 1 83 ? -9.68 16.594 23.094 1 89.88 83 ILE A N 1
ATOM 662 C CA . ILE A 1 83 ? -10.492 17.391 23.984 1 89.88 83 ILE A CA 1
ATOM 663 C C . ILE A 1 83 ? -11.969 17.25 23.609 1 89.88 83 ILE A C 1
ATOM 665 O O . ILE A 1 83 ? -12.297 16.812 22.516 1 89.88 83 ILE A O 1
ATOM 669 N N . ARG A 1 84 ? -12.828 17.578 24.562 1 87.94 84 ARG A N 1
ATOM 670 C CA . ARG A 1 84 ? -14.258 17.578 24.281 1 87.94 84 ARG A CA 1
ATOM 671 C C . ARG A 1 84 ? -14.672 18.797 23.469 1 87.94 84 ARG A C 1
ATOM 673 O O . ARG A 1 84 ? -14.188 19.906 23.734 1 87.94 84 ARG A O 1
ATOM 680 N N . ALA A 1 85 ? -15.586 18.516 22.516 1 82.62 85 ALA A N 1
ATOM 681 C CA . ALA A 1 85 ? -16.031 19.609 21.641 1 82.62 85 ALA A CA 1
ATOM 682 C C . ALA A 1 85 ? -16.906 20.594 22.422 1 82.62 85 ALA A C 1
ATOM 684 O O . ALA A 1 85 ? -17.656 20.188 23.328 1 82.62 85 ALA A O 1
ATOM 685 N N . SER A 1 86 ? -16.688 21.812 22.047 1 78.75 86 SER A N 1
ATOM 686 C CA . SER A 1 86 ? -17.484 22.859 22.688 1 78.75 86 SER A CA 1
ATOM 687 C C . SER A 1 86 ? -18.953 22.734 22.328 1 78.75 86 SER A C 1
ATOM 689 O O . SER A 1 86 ? -19.828 23.062 23.141 1 78.75 86 SER A O 1
ATOM 691 N N . THR A 1 87 ? -19.219 22.219 21.141 1 78.94 87 THR A N 1
ATOM 692 C CA . THR A 1 87 ? -20.578 22.156 20.625 1 78.94 87 THR A CA 1
ATOM 693 C C . THR A 1 87 ? -21.297 20.891 21.094 1 78.94 87 THR A C 1
ATOM 695 O O . THR A 1 87 ? -22.531 20.875 21.203 1 78.94 87 THR A O 1
ATOM 698 N N . ASP A 1 88 ? -20.562 19.938 21.219 1 75.56 88 ASP A N 1
ATOM 699 C CA . ASP A 1 88 ? -21.078 18.656 21.672 1 75.56 88 ASP A CA 1
ATOM 700 C C . ASP A 1 88 ? -20.109 18 22.656 1 75.56 88 ASP A C 1
ATOM 702 O O . ASP A 1 88 ? -19.156 17.359 22.25 1 75.56 88 ASP A O 1
ATOM 706 N N . GLU A 1 89 ? -20.484 18.156 23.891 1 74.75 89 GLU A N 1
ATOM 707 C CA . GLU A 1 89 ? -19.562 17.719 24.938 1 74.75 89 GLU A CA 1
ATOM 708 C C . GLU A 1 89 ? -19.359 16.203 24.891 1 74.75 89 GLU A C 1
ATOM 710 O O . GLU A 1 89 ? -18.438 15.688 25.531 1 74.75 89 GLU A O 1
ATOM 715 N N . ARG A 1 90 ? -20.141 15.578 24.047 1 74.62 90 ARG A N 1
ATOM 716 C CA . ARG A 1 90 ? -20 14.125 23.969 1 74.62 90 ARG A CA 1
ATOM 717 C C . ARG A 1 90 ? -18.984 13.742 22.906 1 74.62 90 ARG A C 1
ATOM 719 O O . ARG A 1 90 ? -18.5 12.609 22.875 1 74.62 90 ARG A O 1
ATOM 726 N N . GLN A 1 91 ? -18.594 14.805 22.219 1 83.5 91 GLN A N 1
ATOM 727 C CA . GLN A 1 91 ? -17.703 14.484 21.109 1 83.5 91 GLN A CA 1
ATOM 728 C C . GLN A 1 91 ? -16.266 14.875 21.422 1 83.5 91 GLN A C 1
ATOM 730 O O . GLN A 1 91 ? -16 16 21.859 1 83.5 91 GLN A O 1
ATOM 735 N N . LEU A 1 92 ? -15.43 13.852 21.25 1 87.31 92 LEU A N 1
ATOM 736 C CA . LEU A 1 92 ? -14 14.117 21.391 1 87.31 92 LEU A CA 1
ATOM 737 C C . LEU A 1 92 ? -13.414 14.594 20.062 1 87.31 92 LEU A C 1
ATOM 739 O O . LEU A 1 92 ? -13.68 14 19.016 1 87.31 92 LEU A O 1
ATOM 743 N N . VAL A 1 93 ? -12.75 15.773 20.172 1 93.38 93 VAL A N 1
ATOM 744 C CA . VAL A 1 93 ? -12.125 16.312 18.984 1 93.38 93 VAL A CA 1
ATOM 745 C C . VAL A 1 93 ? -10.617 16.453 19.203 1 93.38 93 VAL A C 1
ATOM 747 O O . VAL A 1 93 ? -10.148 16.453 20.344 1 93.38 93 VAL A O 1
ATOM 750 N N . ILE A 1 94 ? -9.875 16.531 18.109 1 95.19 94 ILE A N 1
ATOM 751 C CA . ILE A 1 94 ? -8.422 16.594 18.141 1 95.19 94 ILE A CA 1
ATOM 752 C C . ILE A 1 94 ? -7.977 18.047 17.969 1 95.19 94 ILE A C 1
ATOM 754 O O . ILE A 1 94 ? -8.484 18.766 17.094 1 95.19 94 ILE A O 1
ATOM 758 N N . GLN A 1 95 ? -7.043 18.438 18.875 1 94.94 95 GLN A N 1
ATOM 759 C CA . GLN A 1 95 ? -6.426 19.75 18.766 1 94.94 95 GLN A CA 1
ATOM 760 C C . GLN A 1 95 ? -4.902 19.641 18.766 1 94.94 95 GLN A C 1
ATOM 762 O O . GLN A 1 95 ? -4.316 19 19.641 1 94.94 95 GLN A O 1
ATOM 767 N N . LEU A 1 96 ? -4.328 20.312 17.766 1 97 96 LEU A N 1
ATOM 768 C CA . LEU A 1 96 ? -2.869 20.297 17.703 1 97 96 LEU A CA 1
ATOM 769 C C . LEU A 1 96 ? -2.275 21.203 18.781 1 97 96 LEU A C 1
ATOM 771 O O . LEU A 1 96 ? -2.812 22.281 19.047 1 97 96 LEU A O 1
ATOM 775 N N . THR A 1 97 ? -1.161 20.734 19.344 1 97.25 97 THR A N 1
ATOM 776 C CA . THR A 1 97 ? -0.343 21.641 20.156 1 97.25 97 THR A CA 1
ATOM 777 C C . THR A 1 97 ? 0.464 22.578 19.25 1 97.25 97 THR A C 1
ATOM 779 O O . THR A 1 97 ? 0.414 22.469 18.031 1 97.25 97 THR A O 1
ATOM 782 N N . GLU A 1 98 ? 1.192 23.5 19.891 1 97.62 98 GLU A N 1
ATOM 783 C CA . GLU A 1 98 ? 2.096 24.344 19.109 1 97.62 98 GLU A CA 1
ATOM 784 C C . GLU A 1 98 ? 3.172 23.516 18.422 1 97.62 98 GLU A C 1
ATOM 786 O O . GLU A 1 98 ? 3.525 23.797 17.266 1 97.62 98 GLU A O 1
ATOM 791 N N . LYS A 1 99 ? 3.596 22.516 19.125 1 97.75 99 LYS A N 1
ATOM 792 C CA . LYS A 1 99 ? 4.574 21.578 18.562 1 97.75 99 LYS A CA 1
ATOM 793 C C . LYS A 1 99 ? 3.994 20.828 17.359 1 97.75 99 LYS A C 1
ATOM 795 O O . LYS A 1 99 ? 4.652 20.703 16.328 1 97.75 99 LYS A O 1
ATOM 800 N N . GLY A 1 100 ? 2.801 20.375 17.516 1 97.81 100 GLY A N 1
ATOM 801 C CA . GLY A 1 100 ? 2.109 19.672 16.453 1 97.81 100 GLY A CA 1
ATOM 802 C C . GLY A 1 100 ? 1.861 20.531 15.227 1 97.81 100 GLY A C 1
ATOM 803 O O . GLY A 1 100 ? 2.049 20.078 14.094 1 97.81 100 GLY A O 1
ATOM 804 N N . LYS A 1 101 ? 1.487 21.797 15.492 1 97.5 101 LYS A N 1
ATOM 805 C CA . LYS A 1 101 ? 1.237 22.734 14.406 1 97.5 101 LYS A CA 1
ATOM 806 C C . LYS A 1 101 ? 2.52 23.047 13.648 1 97.5 101 LYS A C 1
ATOM 808 O O . LYS A 1 101 ? 2.52 23.109 12.414 1 97.5 101 LYS A O 1
ATOM 813 N N . SER A 1 102 ? 3.545 23.266 14.383 1 97.69 102 SER A N 1
ATOM 814 C CA . SER A 1 102 ? 4.84 23.547 13.773 1 97.69 102 SER A CA 1
ATOM 815 C C . SER A 1 102 ? 5.301 22.391 12.891 1 97.69 102 SER A C 1
ATOM 817 O O . SER A 1 102 ? 5.793 22.609 11.781 1 97.69 102 SER A O 1
ATOM 819 N N . LEU A 1 103 ? 5.109 21.219 13.359 1 97.75 103 LEU A N 1
ATOM 820 C CA . LEU A 1 103 ? 5.48 20.031 12.578 1 97.75 103 LEU A CA 1
ATOM 821 C C . LEU A 1 103 ? 4.586 19.891 11.352 1 97.75 103 LEU A C 1
ATOM 823 O O . LEU A 1 103 ? 5.07 19.672 10.242 1 97.75 103 LEU A O 1
ATOM 827 N N . GLN A 1 104 ? 3.314 20.016 11.547 1 97.69 104 GLN A N 1
ATOM 828 C CA . GLN A 1 104 ? 2.35 19.906 10.461 1 97.69 104 GLN A CA 1
ATOM 829 C C . GLN A 1 104 ? 2.691 20.859 9.32 1 97.69 104 GLN A C 1
ATOM 831 O O . GLN A 1 104 ? 2.582 20.5 8.148 1 97.69 104 GLN A O 1
ATOM 836 N N . GLU A 1 105 ? 3.119 22.047 9.641 1 96.75 105 GLU A N 1
ATOM 837 C CA . GLU A 1 105 ? 3.406 23.094 8.664 1 96.75 105 GLU A CA 1
ATOM 838 C C . GLU A 1 105 ? 4.598 22.719 7.789 1 96.75 105 GLU A C 1
ATOM 840 O O . GLU A 1 105 ? 4.734 23.203 6.668 1 96.75 105 GLU A O 1
ATOM 845 N N . LYS A 1 106 ? 5.418 21.797 8.234 1 96.56 106 LYS A N 1
ATOM 846 C CA . LYS A 1 106 ? 6.629 21.391 7.52 1 96.56 106 LYS A CA 1
ATOM 847 C C . LYS A 1 106 ? 6.363 20.188 6.617 1 96.56 106 LYS A C 1
ATOM 849 O O . LYS A 1 106 ? 7.148 19.906 5.711 1 96.56 106 LYS A O 1
ATOM 854 N N . LEU A 1 107 ? 5.266 19.531 6.797 1 96.75 107 LEU A N 1
ATOM 855 C CA . LEU A 1 107 ? 5.039 18.234 6.184 1 96.75 107 LEU A CA 1
ATOM 856 C C . LEU A 1 107 ? 4.777 18.375 4.688 1 96.75 107 LEU A C 1
ATOM 858 O O . LEU A 1 107 ? 5.246 17.562 3.891 1 96.75 107 LEU A O 1
ATOM 862 N N . PRO A 1 108 ? 4.105 19.484 4.242 1 96.25 108 PRO A N 1
ATOM 863 C CA . PRO A 1 108 ? 3.875 19.625 2.801 1 96.25 108 PRO A CA 1
ATOM 864 C C . PRO A 1 108 ? 5.176 19.688 2 1 96.25 108 PRO A C 1
ATOM 866 O O . PRO A 1 108 ? 5.215 19.266 0.845 1 96.25 108 PRO A O 1
ATOM 869 N N . CYS A 1 109 ? 6.234 20.141 2.615 1 96.62 109 CYS A N 1
ATOM 870 C CA . CYS A 1 109 ? 7.531 20.188 1.949 1 96.62 109 CYS A CA 1
ATOM 871 C C . CYS A 1 109 ? 8.047 18.797 1.658 1 96.62 109 CYS A C 1
ATOM 873 O O . CYS A 1 109 ? 8.648 18.547 0.608 1 96.62 109 CYS A O 1
ATOM 875 N N . ILE A 1 110 ? 7.797 17.906 2.533 1 97.19 110 ILE A N 1
ATOM 876 C CA . ILE A 1 110 ? 8.227 16.531 2.357 1 97.19 110 ILE A CA 1
ATOM 877 C C . ILE A 1 110 ? 7.5 15.906 1.169 1 97.19 110 ILE A C 1
ATOM 879 O O . ILE A 1 110 ? 8.125 15.289 0.302 1 97.19 110 ILE A O 1
ATOM 883 N N . SER A 1 111 ? 6.148 16.094 1.098 1 95.94 111 SER A N 1
ATOM 884 C CA . SER A 1 111 ? 5.359 15.539 0.001 1 95.94 111 SER A CA 1
ATOM 885 C C . SER A 1 111 ? 5.812 16.094 -1.343 1 95.94 111 SER A C 1
ATOM 887 O O . SER A 1 111 ? 5.895 15.367 -2.332 1 95.94 111 SER A O 1
ATOM 889 N N . ARG A 1 112 ? 6.113 17.359 -1.353 1 94.19 112 ARG A N 1
ATOM 890 C CA . ARG A 1 112 ? 6.582 18.016 -2.57 1 94.19 112 ARG A CA 1
ATOM 891 C C . ARG A 1 112 ? 7.93 17.438 -3.01 1 94.19 112 ARG A C 1
ATOM 893 O O . ARG A 1 112 ? 8.133 17.156 -4.191 1 94.19 112 ARG A O 1
ATOM 900 N N . ASP A 1 113 ? 8.844 17.266 -2.096 1 94.5 113 ASP A N 1
ATOM 901 C CA . ASP A 1 113 ? 10.172 16.75 -2.402 1 94.5 113 ASP A CA 1
ATOM 902 C C . ASP A 1 113 ? 10.094 15.32 -2.945 1 94.5 113 ASP A C 1
ATOM 904 O O 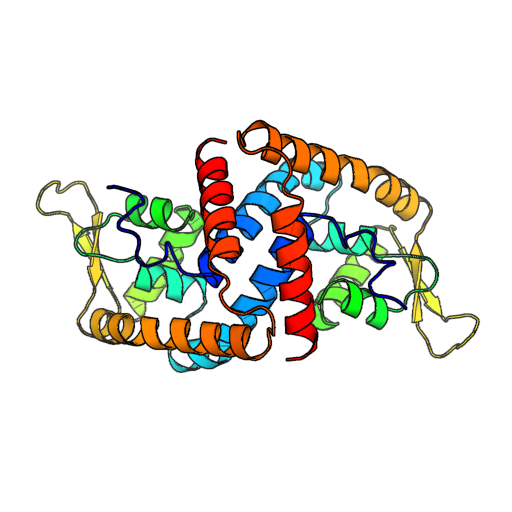. ASP A 1 113 ? 10.766 14.984 -3.924 1 94.5 113 ASP A O 1
ATOM 908 N N . VAL A 1 114 ? 9.281 14.5 -2.367 1 94.88 114 VAL A N 1
ATOM 909 C CA . VAL A 1 114 ? 9.133 13.117 -2.814 1 94.88 114 VAL A CA 1
ATOM 910 C C . VAL A 1 114 ? 8.508 13.094 -4.207 1 94.88 114 VAL A C 1
ATOM 912 O O . VAL A 1 114 ? 8.984 12.367 -5.09 1 94.88 114 VAL A O 1
ATOM 915 N N . TYR A 1 115 ? 7.453 13.906 -4.398 1 93.88 115 TYR A N 1
ATOM 916 C CA . TYR A 1 115 ? 6.793 13.977 -5.699 1 93.88 115 TYR A CA 1
ATOM 917 C C . TYR A 1 115 ? 7.773 14.398 -6.785 1 93.88 115 TYR A C 1
ATOM 919 O O . TYR A 1 115 ? 7.785 13.828 -7.879 1 93.88 115 TYR A O 1
ATOM 927 N N . GLN A 1 116 ? 8.586 15.352 -6.461 1 91.56 116 GLN A N 1
ATOM 928 C CA . GLN A 1 116 ? 9.578 15.828 -7.414 1 91.56 116 GLN A CA 1
ATOM 929 C C . GLN A 1 116 ? 10.594 14.734 -7.742 1 91.56 116 GLN A C 1
ATOM 931 O O . GLN A 1 116 ? 11.008 14.594 -8.898 1 91.56 116 GLN A O 1
ATOM 936 N N . SER A 1 117 ? 10.961 13.992 -6.773 1 91.12 117 SER A N 1
ATOM 937 C CA . SER A 1 117 ? 11.891 12.883 -6.996 1 91.12 117 SER A CA 1
ATOM 938 C C . SER A 1 117 ? 11.281 11.828 -7.914 1 91.12 117 SER A C 1
ATOM 940 O O . SER A 1 117 ? 11.977 11.273 -8.773 1 91.12 117 SER A O 1
ATOM 942 N N . ILE A 1 118 ? 10.039 11.594 -7.754 1 90.94 118 ILE A N 1
ATOM 943 C CA . ILE A 1 118 ? 9.336 10.602 -8.57 1 90.94 118 ILE A CA 1
ATOM 944 C C . ILE A 1 118 ? 9.227 11.109 -10.008 1 90.94 118 ILE A C 1
ATOM 946 O O . ILE A 1 118 ? 9.43 10.344 -10.953 1 90.94 118 ILE A O 1
ATOM 950 N N . THR A 1 119 ? 8.875 12.367 -10.195 1 86.94 119 THR A N 1
ATOM 951 C CA . THR A 1 119 ? 8.578 12.93 -11.508 1 86.94 119 THR A CA 1
ATOM 952 C C . THR A 1 119 ? 9.867 13.211 -12.281 1 86.94 119 THR A C 1
ATOM 954 O O . THR A 1 119 ? 9.859 13.266 -13.516 1 86.94 119 THR A O 1
ATOM 957 N N . LYS A 1 120 ? 10.906 13.516 -11.625 1 81.38 120 LYS A N 1
ATOM 958 C CA . LYS A 1 120 ? 12.188 13.758 -12.297 1 81.38 120 LYS A CA 1
ATOM 959 C C . LYS A 1 120 ? 12.617 12.547 -13.109 1 81.38 120 LYS A C 1
ATOM 961 O O . LYS A 1 120 ? 13.219 12.688 -14.18 1 81.38 120 LYS A O 1
ATOM 966 N N . SER A 1 121 ? 12.258 11.453 -12.711 1 66.31 121 SER A N 1
ATOM 967 C CA . SER A 1 121 ? 12.68 10.219 -13.367 1 66.31 121 SER A CA 1
ATOM 968 C C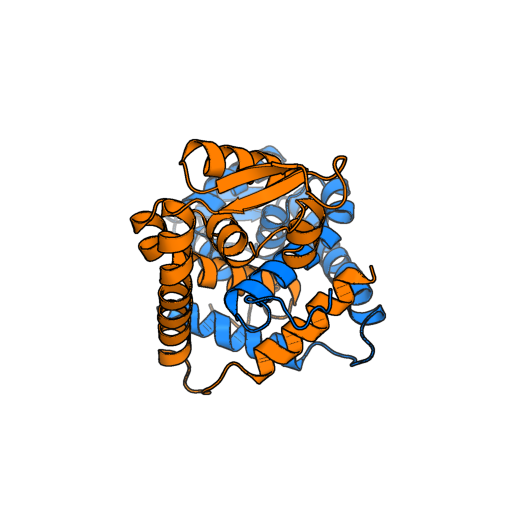 . SER A 1 121 ? 11.727 9.836 -14.492 1 66.31 121 SER A C 1
ATOM 970 O O . SER A 1 121 ? 12.023 8.938 -15.281 1 66.31 121 SER A O 1
ATOM 972 N N . SER A 1 122 ? 10.57 10.516 -14.508 1 64.44 122 SER A N 1
ATOM 973 C CA . SER A 1 122 ? 9.562 10.109 -15.484 1 64.44 122 SER A CA 1
ATOM 974 C C . SER A 1 122 ? 9.547 11.047 -16.688 1 64.44 122 SER A C 1
ATOM 976 O O . SER A 1 122 ? 9.656 12.266 -16.531 1 64.44 122 SER A O 1
ATOM 978 N N . GLU A 1 123 ? 9.953 10.516 -17.859 1 56.41 123 GLU A N 1
ATOM 979 C CA . GLU A 1 123 ? 9.844 11.297 -19.078 1 56.41 123 GLU A CA 1
ATOM 980 C C . GLU A 1 123 ? 8.453 11.922 -19.203 1 56.41 123 GLU A C 1
ATOM 982 O O . GLU A 1 123 ? 8.289 12.969 -19.828 1 56.41 123 GLU A O 1
ATOM 987 N N . SER A 1 124 ? 7.438 11.141 -18.938 1 54.22 124 SER A N 1
ATOM 988 C CA . SER A 1 124 ? 6.086 11.43 -19.406 1 54.22 124 SER A CA 1
ATOM 989 C C . SER A 1 124 ? 5.438 12.531 -18.578 1 54.22 124 SER A C 1
ATOM 991 O O . SER A 1 124 ? 4.371 13.039 -18.938 1 54.22 124 SER A O 1
ATOM 993 N N . GLY A 1 125 ? 6.277 13.289 -17.828 1 56.66 125 GLY A N 1
ATOM 994 C CA . GLY A 1 125 ? 5.633 14.469 -17.281 1 56.66 125 GLY A CA 1
ATOM 995 C C . GLY A 1 125 ? 4.828 14.18 -16.031 1 56.66 125 GLY A C 1
ATOM 996 O O . GLY A 1 125 ? 4.98 13.117 -15.422 1 56.66 125 GLY A O 1
ATOM 997 N N . VAL A 1 126 ? 3.529 14.945 -15.727 1 64.94 126 VAL A N 1
ATOM 998 C CA . VAL A 1 126 ? 2.576 15.242 -14.656 1 64.94 126 VAL A CA 1
ATOM 999 C C . VAL A 1 126 ? 1.638 14.055 -14.461 1 64.94 126 VAL A C 1
ATOM 1001 O O . VAL A 1 126 ? 1.142 13.477 -15.43 1 64.94 126 VAL A O 1
ATOM 1004 N N . TYR A 1 127 ? 1.685 13.484 -13.188 1 84.12 127 TYR A N 1
ATOM 1005 C CA . TYR A 1 127 ? 0.822 12.375 -12.797 1 84.12 127 TYR A CA 1
ATOM 1006 C C . TYR A 1 127 ? -0.585 12.867 -12.477 1 84.12 127 TYR A C 1
ATOM 1008 O O . TYR A 1 127 ? -1.281 12.273 -11.648 1 84.12 127 TYR A O 1
ATOM 1016 N N . GLY A 1 128 ? -0.908 13.969 -13.203 1 87.5 128 GLY A N 1
ATOM 1017 C CA . GLY A 1 128 ? -2.242 14.5 -12.984 1 87.5 128 GLY A CA 1
ATOM 1018 C C . GLY A 1 128 ? -3.344 13.531 -13.367 1 87.5 128 GLY A C 1
ATOM 1019 O O . GLY A 1 128 ? -4.289 13.328 -12.602 1 87.5 128 GLY A O 1
ATOM 1020 N N . ASN A 1 129 ? -3.164 12.898 -14.539 1 89.88 129 ASN A N 1
ATOM 1021 C CA . ASN A 1 129 ? -4.16 11.938 -14.992 1 89.88 129 ASN A CA 1
ATOM 1022 C C . ASN A 1 129 ? -4.207 10.703 -14.086 1 89.88 129 ASN A C 1
ATOM 1024 O O . ASN A 1 129 ? -5.285 10.195 -13.773 1 89.88 129 ASN A O 1
ATOM 1028 N N . LEU A 1 130 ? -3.045 10.266 -13.703 1 93.88 130 LEU A N 1
ATOM 1029 C CA . LEU A 1 130 ? -2.967 9.133 -12.789 1 93.88 130 LEU A CA 1
ATOM 1030 C C . LEU A 1 130 ? -3.666 9.445 -11.469 1 93.88 130 LEU A C 1
ATOM 1032 O O . LEU A 1 130 ? -4.48 8.648 -10.992 1 93.88 130 LEU A O 1
ATOM 1036 N N . ILE A 1 131 ? -3.436 10.633 -10.977 1 95.12 131 ILE A N 1
ATOM 1037 C CA . ILE A 1 131 ? -4.027 11.055 -9.711 1 95.12 131 ILE A CA 1
ATOM 1038 C C . ILE A 1 131 ? -5.547 11.117 -9.844 1 95.12 131 ILE A C 1
ATOM 1040 O O . ILE A 1 131 ? -6.273 10.617 -8.977 1 95.12 131 ILE A O 1
ATOM 1044 N N . SER A 1 132 ? -6.008 11.641 -10.93 1 93.06 132 SER A N 1
ATOM 1045 C CA . SER A 1 132 ? -7.445 11.758 -11.156 1 93.06 132 SER A CA 1
ATOM 1046 C C . SER A 1 132 ? -8.109 10.391 -11.211 1 93.06 132 SER A C 1
ATOM 1048 O O . SER A 1 132 ? -9.188 10.195 -10.656 1 93.06 132 SER A O 1
ATOM 1050 N N . GLN A 1 133 ? -7.484 9.469 -11.859 1 93.06 133 GLN A N 1
ATOM 1051 C CA . GLN A 1 133 ? -8.031 8.117 -11.953 1 93.06 133 GLN A CA 1
ATOM 1052 C C . GLN A 1 133 ? -8.023 7.426 -10.594 1 93.06 133 GLN A C 1
ATOM 1054 O O . GLN A 1 133 ? -8.961 6.691 -10.266 1 93.06 133 GLN A O 1
ATOM 1059 N N . LEU A 1 134 ? -7 7.648 -9.844 1 96.06 134 LEU A N 1
ATOM 1060 C CA . LEU A 1 134 ? -6.91 7.062 -8.508 1 96.06 134 LEU A CA 1
ATOM 1061 C C . LEU A 1 134 ? -7.992 7.625 -7.594 1 96.06 134 LEU A C 1
ATOM 1063 O O . LEU A 1 134 ? -8.586 6.891 -6.797 1 96.06 134 LEU A O 1
ATOM 1067 N N . ILE A 1 135 ? -8.195 8.945 -7.691 1 94.5 135 ILE A N 1
ATOM 1068 C CA . ILE A 1 135 ? -9.242 9.578 -6.891 1 94.5 135 ILE A CA 1
ATOM 1069 C C . ILE A 1 135 ? -10.594 8.93 -7.195 1 94.5 135 ILE A C 1
ATOM 1071 O O . ILE A 1 135 ? -11.352 8.609 -6.281 1 94.5 135 ILE A O 1
ATOM 1075 N N . GLN A 1 136 ? -10.859 8.68 -8.438 1 91.62 136 GLN A N 1
ATOM 1076 C CA . GLN A 1 136 ? -12.102 8.039 -8.836 1 91.62 136 GLN A CA 1
ATOM 1077 C C . GLN A 1 136 ? -12.188 6.613 -8.305 1 91.62 136 GLN A C 1
ATOM 1079 O O . GLN A 1 136 ? -13.234 6.188 -7.812 1 91.62 136 GLN A O 1
ATOM 1084 N N . LEU A 1 137 ? -11.125 5.898 -8.43 1 93.75 137 LEU A N 1
ATOM 1085 C CA . LEU A 1 137 ? -11.078 4.527 -7.926 1 93.75 137 LEU A CA 1
ATOM 1086 C C . LEU A 1 137 ? -11.328 4.496 -6.426 1 93.75 137 LEU A C 1
ATOM 1088 O O . LEU A 1 137 ? -12.156 3.711 -5.949 1 93.75 137 LEU A O 1
ATOM 1092 N N . ASN A 1 138 ? -10.672 5.395 -5.684 1 94.69 138 ASN A N 1
ATOM 1093 C CA . ASN A 1 138 ? -10.797 5.422 -4.23 1 94.69 138 ASN A CA 1
ATOM 1094 C C . ASN A 1 138 ? -12.211 5.801 -3.799 1 94.69 138 ASN A C 1
ATOM 1096 O O . ASN A 1 138 ? -12.695 5.32 -2.775 1 94.69 138 ASN A O 1
ATOM 1100 N N . GLN A 1 139 ? -12.82 6.648 -4.555 1 90.5 139 GLN A N 1
ATOM 1101 C CA . GLN A 1 139 ? -14.203 7.008 -4.262 1 90.5 139 GLN A CA 1
ATOM 1102 C C . GLN A 1 139 ? -15.125 5.797 -4.402 1 90.5 139 GLN A C 1
ATOM 1104 O O . GLN A 1 139 ? -16.094 5.656 -3.65 1 90.5 139 GLN A O 1
ATOM 1109 N N . SER A 1 140 ? -14.781 4.93 -5.344 1 89.5 140 SER A N 1
ATOM 1110 C CA . SER A 1 140 ? -15.602 3.74 -5.551 1 89.5 140 SER A CA 1
ATOM 1111 C C . SER A 1 140 ? -15.484 2.775 -4.375 1 89.5 140 SER A C 1
ATOM 1113 O O . SER A 1 140 ? -16.375 1.961 -4.141 1 89.5 140 SER A O 1
ATOM 1115 N N . PHE A 1 141 ? -14.375 2.816 -3.633 1 91.56 141 PHE A N 1
ATOM 1116 C CA . PHE A 1 141 ? -14.18 1.935 -2.488 1 91.56 141 PHE A CA 1
ATOM 1117 C C . PHE A 1 141 ? -15.047 2.375 -1.314 1 91.56 141 PHE A C 1
ATOM 1119 O O . PHE A 1 141 ? -15.297 1.596 -0.391 1 91.56 141 PHE A O 1
ATOM 1126 N N . ARG A 1 142 ? -15.477 3.625 -1.288 1 85.56 142 ARG A N 1
ATOM 1127 C CA . ARG A 1 142 ? -16.359 4.117 -0.227 1 85.56 142 ARG A CA 1
ATOM 1128 C C . ARG A 1 142 ? -17.766 3.543 -0.366 1 85.56 142 ARG A C 1
ATOM 1130 O O . ARG A 1 142 ? -18.484 3.424 0.621 1 85.56 142 ARG A O 1
ATOM 1137 N N . GLU A 1 143 ? -18.109 3.166 -1.581 1 73.69 143 GLU A N 1
ATOM 1138 C CA . GLU A 1 143 ? -19.453 2.666 -1.884 1 73.69 143 GLU A CA 1
ATOM 1139 C C . GLU A 1 143 ? -19.516 1.151 -1.72 1 73.69 143 GLU A C 1
ATOM 1141 O O . GLU A 1 143 ? -20.609 0.572 -1.731 1 73.69 143 GLU A O 1
ATOM 1146 N N . VAL A 1 144 ? -18.422 0.542 -1.427 1 64.06 144 VAL A N 1
ATOM 1147 C CA . VAL A 1 144 ? -18.406 -0.913 -1.314 1 64.06 144 VAL A CA 1
ATOM 1148 C C . VAL A 1 144 ? -18.312 -1.315 0.156 1 64.06 144 VAL A C 1
ATOM 1150 O O . VAL A 1 144 ? -17.547 -0.727 0.92 1 64.06 144 VAL A O 1
ATOM 1153 N N . MET B 1 1 ? -18.938 17.203 5.41 1 34.97 1 MET B N 1
ATOM 1154 C CA . MET B 1 1 ? -17.594 17.719 5.145 1 34.97 1 MET B CA 1
ATOM 1155 C C . MET B 1 1 ? -17.094 17.25 3.781 1 34.97 1 MET B C 1
ATOM 1157 O O . MET B 1 1 ? -17.109 16.047 3.488 1 34.97 1 MET B O 1
ATOM 1161 N N . ASN B 1 2 ? -17.109 17.906 2.811 1 44.34 2 ASN B N 1
ATOM 1162 C CA . ASN B 1 2 ? -16.906 17.641 1.391 1 44.34 2 ASN B CA 1
ATOM 1163 C C . ASN B 1 2 ? -15.508 17.094 1.117 1 44.34 2 ASN B C 1
ATOM 1165 O O . ASN B 1 2 ? -14.539 17.5 1.757 1 44.34 2 ASN B O 1
ATOM 1169 N N . ALA B 1 3 ? -15.453 15.828 0.604 1 50.72 3 ALA B N 1
ATOM 1170 C CA . ALA B 1 3 ? -14.234 15.211 0.093 1 50.72 3 ALA B CA 1
ATOM 1171 C C . ALA B 1 3 ? -13.258 16.266 -0.409 1 50.72 3 ALA B C 1
ATOM 1173 O O . ALA B 1 3 ? -12.039 16.062 -0.407 1 50.72 3 ALA B O 1
ATOM 1174 N N . ASN B 1 4 ? -13.688 17.391 -0.732 1 57.31 4 ASN B N 1
ATOM 1175 C CA . ASN B 1 4 ? -12.961 18.469 -1.387 1 57.31 4 ASN B CA 1
ATOM 1176 C C . ASN B 1 4 ? -12.055 19.203 -0.406 1 57.31 4 ASN B C 1
ATOM 1178 O O . ASN B 1 4 ? -11.156 19.938 -0.818 1 57.31 4 ASN B O 1
ATOM 1182 N N . ASP B 1 5 ? -12.172 18.906 1.005 1 75.31 5 ASP B N 1
ATOM 1183 C CA . ASP B 1 5 ? -11.375 19.703 1.926 1 75.31 5 ASP B CA 1
ATOM 1184 C C . ASP B 1 5 ? -10.242 18.875 2.529 1 75.31 5 ASP B C 1
ATOM 1186 O O . ASP B 1 5 ? -9.602 19.297 3.498 1 75.31 5 ASP B O 1
ATOM 1190 N N . ASN B 1 6 ? -9.969 17.781 1.879 1 87.06 6 ASN B N 1
ATOM 1191 C CA . ASN B 1 6 ? -8.891 16.938 2.385 1 87.06 6 ASN B CA 1
ATOM 1192 C C . ASN B 1 6 ? -7.539 17.359 1.812 1 87.06 6 ASN B C 1
ATOM 1194 O O . ASN B 1 6 ? -7.332 17.312 0.599 1 87.06 6 ASN B O 1
ATOM 1198 N N . PRO B 1 7 ? -6.594 17.766 2.684 1 91.56 7 PRO B N 1
ATOM 1199 C CA . PRO B 1 7 ? -5.297 18.219 2.186 1 91.56 7 PRO B CA 1
ATOM 1200 C C . PRO B 1 7 ? -4.527 17.141 1.437 1 91.56 7 PRO B C 1
ATOM 1202 O O . PRO B 1 7 ? -3.596 17.438 0.688 1 91.56 7 PRO B O 1
ATOM 1205 N N . LEU B 1 8 ? -4.973 15.938 1.554 1 95.25 8 LEU B N 1
ATOM 1206 C CA . LEU B 1 8 ? -4.258 14.82 0.938 1 95.25 8 LEU B CA 1
ATOM 1207 C C . LEU B 1 8 ? -4.922 14.406 -0.371 1 95.25 8 LEU B C 1
ATOM 1209 O O . LEU B 1 8 ? -4.41 13.539 -1.079 1 95.25 8 LEU B O 1
ATOM 1213 N N . GLN B 1 9 ? -5.91 15.047 -0.708 1 92.94 9 GLN B N 1
ATOM 1214 C CA . GLN B 1 9 ? -6.773 14.609 -1.803 1 92.94 9 GLN B CA 1
ATOM 1215 C C . GLN B 1 9 ? -5.996 14.516 -3.111 1 92.94 9 GLN B C 1
ATOM 1217 O O . GLN B 1 9 ? -6.219 13.602 -3.908 1 92.94 9 GLN B O 1
ATOM 1222 N N . ASN B 1 10 ? -5.004 15.422 -3.295 1 92.44 10 ASN B N 1
ATOM 1223 C CA . ASN B 1 10 ? -4.301 15.469 -4.574 1 92.44 10 ASN B CA 1
ATOM 1224 C C . ASN B 1 10 ? -2.875 14.938 -4.449 1 92.44 10 ASN B C 1
ATOM 1226 O O . ASN B 1 10 ? -2.051 15.141 -5.344 1 92.44 10 ASN B O 1
ATOM 1230 N N . GLU B 1 11 ? -2.615 14.281 -3.357 1 94.88 11 GLU B N 1
ATOM 1231 C CA . GLU B 1 11 ? -1.296 13.695 -3.15 1 94.88 11 GLU B CA 1
ATOM 1232 C C . GLU B 1 11 ? -1.206 12.305 -3.777 1 94.88 11 GLU B C 1
ATOM 1234 O O . GLU B 1 11 ? -1.96 11.398 -3.408 1 94.88 11 GLU B O 1
ATOM 1239 N N . LEU B 1 12 ? -0.26 12.141 -4.645 1 95.94 12 LEU B N 1
ATOM 1240 C CA . LEU B 1 12 ? -0.097 10.906 -5.402 1 95.94 12 LEU B CA 1
ATOM 1241 C C . LEU B 1 12 ? 0.113 9.719 -4.465 1 95.94 12 LEU B C 1
ATOM 1243 O O . LEU B 1 12 ? -0.599 8.719 -4.559 1 95.94 12 LEU B O 1
ATOM 1247 N N . CYS B 1 13 ? 1.033 9.859 -3.564 1 97.81 13 CYS B N 1
ATOM 1248 C CA . CYS B 1 13 ? 1.378 8.742 -2.691 1 97.81 13 CYS B CA 1
ATOM 1249 C C . CYS B 1 13 ? 0.197 8.352 -1.81 1 97.81 13 CYS B C 1
ATOM 1251 O O . CYS B 1 13 ? -0.029 7.168 -1.553 1 97.81 13 CYS B O 1
ATOM 1253 N N . PHE B 1 14 ? -0.59 9.32 -1.418 1 98.12 14 PHE B N 1
ATOM 1254 C CA . PHE B 1 14 ? -1.749 9.023 -0.583 1 98.12 14 PHE B CA 1
ATOM 1255 C C . PHE B 1 14 ? -2.801 8.258 -1.372 1 98.12 14 PHE B C 1
ATOM 1257 O O . PHE B 1 14 ? -3.361 7.277 -0.875 1 98.12 14 PHE B O 1
ATOM 1264 N N . GLN B 1 15 ? -3.078 8.727 -2.562 1 97.69 15 GLN B N 1
ATOM 1265 C CA . GLN B 1 15 ? -4.074 8.039 -3.377 1 97.69 15 GLN B CA 1
ATOM 1266 C C . GLN B 1 15 ? -3.631 6.621 -3.707 1 97.69 15 GLN B C 1
ATOM 1268 O O . GLN B 1 15 ? -4.453 5.703 -3.746 1 97.69 15 GLN B O 1
ATOM 1273 N N . LEU B 1 16 ? -2.312 6.434 -3.949 1 98.38 16 LEU B N 1
ATOM 1274 C CA . LEU B 1 16 ? -1.764 5.102 -4.164 1 98.38 16 LEU B CA 1
ATOM 1275 C C . LEU B 1 16 ? -1.936 4.234 -2.924 1 98.38 16 LEU B C 1
ATOM 1277 O O . LEU B 1 16 ? -2.338 3.072 -3.023 1 98.38 16 LEU B O 1
ATOM 1281 N N . TYR B 1 17 ? -1.638 4.812 -1.83 1 98.62 17 TYR B N 1
ATOM 1282 C CA . TYR B 1 17 ? -1.734 4.125 -0.548 1 98.62 17 TYR B CA 1
ATOM 1283 C C . TYR B 1 17 ? -3.152 3.619 -0.306 1 98.62 17 TYR B C 1
ATOM 1285 O O . TYR B 1 17 ? -3.354 2.441 -0 1 98.62 17 TYR B O 1
ATOM 1293 N N . VAL B 1 18 ? -4.141 4.484 -0.452 1 98.25 18 VAL B N 1
ATOM 1294 C CA . VAL B 1 18 ? -5.539 4.141 -0.218 1 98.25 18 VAL B CA 1
ATOM 1295 C C . VAL B 1 18 ? -5.977 3.057 -1.198 1 98.25 18 VAL B C 1
ATOM 1297 O O . VAL B 1 18 ? -6.578 2.055 -0.8 1 98.25 18 VAL B O 1
ATOM 1300 N N . ALA B 1 19 ? -5.641 3.246 -2.453 1 97.81 19 ALA B N 1
ATOM 1301 C CA . ALA B 1 19 ? -6.047 2.291 -3.48 1 97.81 19 ALA B CA 1
ATOM 1302 C C . ALA B 1 19 ? -5.465 0.907 -3.205 1 97.81 19 ALA B C 1
ATOM 1304 O O . ALA B 1 19 ? -6.164 -0.102 -3.33 1 97.81 19 ALA B O 1
ATOM 1305 N N . SER B 1 20 ? -4.172 0.891 -2.877 1 98.5 20 SER B N 1
ATOM 1306 C CA . SER B 1 20 ? -3.51 -0.375 -2.574 1 98.5 20 SER B CA 1
ATOM 1307 C C . SER B 1 20 ? -4.133 -1.046 -1.354 1 98.5 20 SER B C 1
ATOM 1309 O O . SER B 1 20 ? -4.523 -2.213 -1.413 1 98.5 20 SER B O 1
ATOM 1311 N N . LYS B 1 21 ? -4.281 -0.297 -0.309 1 98.12 21 LYS B N 1
ATOM 1312 C CA . LYS B 1 21 ? -4.832 -0.82 0.938 1 98.12 21 LYS B CA 1
ATOM 1313 C C . LYS B 1 21 ? -6.242 -1.36 0.732 1 98.12 21 LYS B C 1
ATOM 1315 O O . LYS B 1 21 ? -6.555 -2.477 1.152 1 98.12 21 LYS B O 1
ATOM 1320 N N . GLU B 1 22 ? -7.094 -0.598 0.06 1 97.19 22 GLU B N 1
ATOM 1321 C CA . GLU B 1 22 ? -8.492 -0.975 -0.096 1 97.19 22 GLU B CA 1
ATOM 1322 C C . GLU B 1 22 ? -8.648 -2.146 -1.062 1 97.19 22 GLU B C 1
ATOM 1324 O O . GLU B 1 22 ? -9.5 -3.012 -0.865 1 97.19 22 GLU B O 1
ATOM 1329 N N . SER B 1 23 ? -7.875 -2.133 -2.145 1 97.12 23 SER B N 1
ATOM 1330 C CA . SER B 1 23 ? -7.945 -3.264 -3.064 1 97.12 23 SER B CA 1
ATOM 1331 C C . SER B 1 23 ? -7.461 -4.547 -2.402 1 97.12 23 SER B C 1
ATOM 1333 O O . SER B 1 23 ? -8.047 -5.617 -2.605 1 97.12 23 SER B O 1
ATOM 1335 N N . ILE B 1 24 ? -6.387 -4.469 -1.618 1 98.12 24 ILE B N 1
ATOM 1336 C CA . ILE B 1 24 ? -5.859 -5.637 -0.917 1 98.12 24 ILE B CA 1
ATOM 1337 C C . ILE B 1 24 ? -6.887 -6.141 0.092 1 98.12 24 ILE B C 1
ATOM 1339 O O . ILE B 1 24 ? -7.035 -7.348 0.286 1 98.12 24 ILE B O 1
ATOM 1343 N N . ARG B 1 25 ? -7.59 -5.23 0.725 1 97.25 25 ARG B N 1
ATOM 1344 C CA . ARG B 1 25 ? -8.641 -5.609 1.662 1 97.25 25 ARG B CA 1
ATOM 1345 C C . ARG B 1 25 ? -9.672 -6.512 0.992 1 97.25 25 ARG B C 1
ATOM 1347 O O . ARG B 1 25 ? -10.211 -7.422 1.624 1 97.25 25 ARG B O 1
ATOM 1354 N N . MET B 1 26 ? -9.914 -6.363 -0.249 1 96.38 26 MET B N 1
ATOM 1355 C CA . MET B 1 26 ? -10.914 -7.129 -0.984 1 96.38 26 MET B CA 1
ATOM 1356 C C . MET B 1 26 ? -10.43 -8.555 -1.243 1 96.38 26 MET B C 1
ATOM 1358 O O . MET B 1 26 ? -11.227 -9.438 -1.547 1 96.38 26 MET B O 1
ATOM 1362 N N . TYR B 1 27 ? -9.102 -8.758 -1.131 1 98.06 27 TYR B N 1
ATOM 1363 C CA . TYR B 1 27 ? -8.555 -10.094 -1.297 1 98.06 27 TYR B CA 1
ATOM 1364 C C . TYR B 1 27 ? -8.727 -10.922 -0.027 1 98.06 27 TYR B C 1
ATOM 1366 O O . TYR B 1 27 ? -8.695 -12.148 -0.07 1 98.06 27 TYR B O 1
ATOM 1374 N N . LYS B 1 28 ? -8.859 -10.266 1.047 1 97.75 28 LYS B N 1
ATOM 1375 C CA . LYS B 1 28 ? -8.719 -10.883 2.363 1 97.75 28 LYS B CA 1
ATOM 1376 C C . LYS B 1 28 ? -9.672 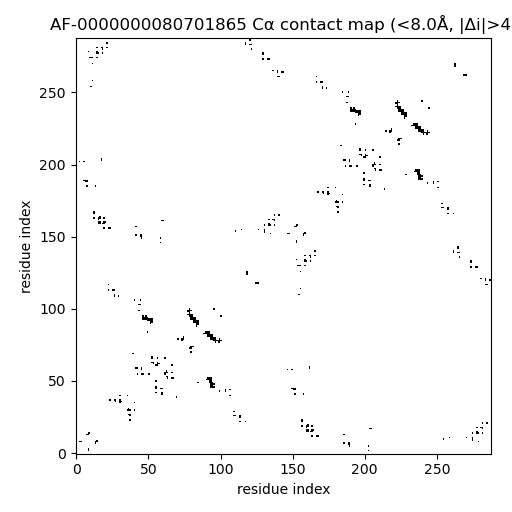-12.062 2.527 1 97.75 28 LYS B C 1
ATOM 1378 O O . LYS B 1 28 ? -9.258 -13.156 2.908 1 97.75 28 LYS B O 1
ATOM 1383 N N . PRO B 1 29 ? -11.023 -11.898 2.232 1 97.31 29 PRO B N 1
ATOM 1384 C CA . PRO B 1 29 ? -11.922 -13.039 2.432 1 97.31 29 PRO B CA 1
ATOM 1385 C C . PRO B 1 29 ? -11.539 -14.242 1.586 1 97.31 29 PRO B C 1
ATOM 1387 O O . PRO B 1 29 ? -11.711 -15.391 2.018 1 97.31 29 PRO B O 1
ATOM 1390 N N . PHE B 1 30 ? -10.984 -14.055 0.396 1 97.81 30 PHE B N 1
ATOM 1391 C CA . PHE B 1 30 ? -10.57 -15.141 -0.483 1 97.81 30 PHE B CA 1
ATOM 1392 C C . PHE B 1 30 ? -9.273 -15.773 0.013 1 97.81 30 PHE B C 1
ATOM 1394 O O . PHE B 1 30 ? -9.133 -17 0.005 1 97.81 30 PHE B O 1
ATOM 1401 N N . LEU B 1 31 ? -8.352 -14.969 0.468 1 98.19 31 LEU B N 1
ATOM 1402 C CA . LEU B 1 31 ? -7.035 -15.445 0.887 1 98.19 31 LEU B CA 1
ATOM 1403 C C . LEU B 1 31 ? -7.121 -16.172 2.223 1 98.19 31 LEU B C 1
ATOM 1405 O O . LEU B 1 31 ? -6.371 -17.125 2.465 1 98.19 31 LEU B O 1
ATOM 1409 N N . ASP B 1 32 ? -8.102 -15.75 3.066 1 97.69 32 ASP B N 1
ATOM 1410 C CA . ASP B 1 32 ? -8.344 -16.453 4.328 1 97.69 32 ASP B CA 1
ATOM 1411 C C . ASP B 1 32 ? -8.727 -17.906 4.086 1 97.69 32 ASP B C 1
ATOM 1413 O O . ASP B 1 32 ? -8.336 -18.797 4.844 1 97.69 32 ASP B O 1
ATOM 1417 N N . GLU B 1 33 ? -9.383 -18.188 3.035 1 96.56 33 GLU B N 1
ATOM 1418 C CA . GLU B 1 33 ? -9.859 -19.531 2.717 1 96.56 33 GLU B CA 1
ATOM 1419 C C . GLU B 1 33 ? -8.695 -20.453 2.375 1 96.56 33 GLU B C 1
ATOM 1421 O O . GLU B 1 33 ? -8.789 -21.672 2.562 1 96.56 33 GLU B O 1
ATOM 1426 N N . VAL B 1 34 ? -7.625 -19.875 1.903 1 96.12 34 VAL B N 1
ATOM 1427 C CA . VAL B 1 34 ? -6.504 -20.703 1.479 1 96.12 34 VAL B CA 1
ATOM 1428 C C . VAL B 1 34 ? -5.293 -20.422 2.365 1 96.12 34 VAL B C 1
ATOM 1430 O O . VAL B 1 34 ? -4.168 -20.797 2.023 1 96.12 34 VAL B O 1
ATOM 1433 N N . ASP B 1 35 ? -5.48 -19.609 3.439 1 96.31 35 ASP B N 1
ATOM 1434 C CA . ASP B 1 35 ? -4.48 -19.312 4.461 1 96.31 35 ASP B CA 1
ATOM 1435 C C . ASP B 1 35 ? -3.264 -18.625 3.857 1 96.31 35 ASP B C 1
ATOM 1437 O O . ASP B 1 35 ? -2.127 -19.047 4.07 1 96.31 35 ASP B O 1
ATOM 1441 N N . LEU B 1 36 ? -3.459 -17.609 3.107 1 97.81 36 LEU B N 1
ATOM 1442 C CA . LEU B 1 36 ? -2.398 -16.797 2.52 1 97.81 36 LEU B CA 1
ATOM 1443 C C . LEU B 1 36 ? -2.576 -15.32 2.881 1 97.81 36 LEU B C 1
ATOM 1445 O O . LEU B 1 36 ? -3.705 -14.828 2.963 1 97.81 36 LEU B O 1
ATOM 1449 N N . THR B 1 37 ? -1.508 -14.703 3.053 1 97.75 37 THR B N 1
ATOM 1450 C CA . THR B 1 37 ? -1.471 -13.242 2.99 1 97.75 37 THR B CA 1
ATOM 1451 C C . THR B 1 37 ? -1.368 -12.766 1.545 1 97.75 37 THR B C 1
ATOM 1453 O O . THR B 1 37 ? -1.164 -13.57 0.633 1 97.75 37 THR B O 1
ATOM 1456 N N . TYR B 1 38 ? -1.546 -11.492 1.371 1 98.44 38 TYR B N 1
ATOM 1457 C CA . TYR B 1 38 ? -1.397 -10.977 0.015 1 98.44 38 TYR B CA 1
ATOM 1458 C C . TYR B 1 38 ? 0.023 -11.188 -0.496 1 98.44 38 TYR B C 1
ATOM 1460 O O . TYR B 1 38 ? 0.226 -11.539 -1.66 1 98.44 38 TYR B O 1
ATOM 1468 N N . THR B 1 39 ? 1.024 -10.969 0.364 1 98.25 39 THR B N 1
ATOM 1469 C CA . THR B 1 39 ? 2.408 -11.18 -0.043 1 98.25 39 THR B CA 1
ATOM 1470 C C . THR B 1 39 ? 2.654 -12.648 -0.385 1 98.25 39 THR B C 1
ATOM 1472 O O . THR B 1 39 ? 3.422 -12.961 -1.299 1 98.25 39 THR B O 1
ATOM 1475 N N . GLY B 1 40 ? 1.971 -13.5 0.359 1 98 40 GLY B N 1
ATOM 1476 C CA . GLY B 1 40 ? 2.031 -14.906 -0.007 1 98 40 GLY B CA 1
ATOM 1477 C C . GLY B 1 40 ? 1.405 -15.203 -1.357 1 98 40 GLY B C 1
ATOM 1478 O O . GLY B 1 40 ? 1.955 -15.969 -2.148 1 98 40 GLY B O 1
ATOM 1479 N N . PHE B 1 41 ? 0.29 -14.594 -1.588 1 98.44 41 PHE B N 1
ATOM 1480 C CA . PHE B 1 41 ? -0.432 -14.734 -2.846 1 98.44 41 PHE B CA 1
ATOM 1481 C C . PHE B 1 41 ? 0.448 -14.328 -4.023 1 98.44 41 PHE B C 1
ATOM 1483 O O . PHE B 1 41 ? 0.636 -15.109 -4.961 1 98.44 41 PHE B O 1
ATOM 1490 N N . ILE B 1 42 ? 1.012 -13.148 -3.949 1 98.31 42 ILE B N 1
ATOM 1491 C CA . ILE B 1 42 ? 1.783 -12.68 -5.098 1 98.31 42 ILE B CA 1
ATOM 1492 C C . ILE B 1 42 ? 3.074 -13.484 -5.215 1 98.31 42 ILE B C 1
ATOM 1494 O O . ILE B 1 42 ? 3.559 -13.734 -6.324 1 98.31 42 ILE B O 1
ATOM 1498 N N . THR B 1 43 ? 3.633 -13.984 -4.125 1 98 43 THR B N 1
ATOM 1499 C CA . THR B 1 43 ? 4.82 -14.828 -4.176 1 98 43 THR B CA 1
ATOM 1500 C C . THR B 1 43 ? 4.527 -16.141 -4.902 1 98 43 THR B C 1
ATOM 1502 O O . THR B 1 43 ? 5.254 -16.516 -5.824 1 98 43 THR B O 1
ATOM 1505 N N . LEU B 1 44 ? 3.471 -16.734 -4.539 1 97.38 44 LEU B N 1
ATOM 1506 C CA . LEU B 1 44 ? 3.094 -17.984 -5.188 1 97.38 44 LEU B CA 1
ATOM 1507 C C . LEU B 1 44 ? 2.816 -17.766 -6.672 1 97.38 44 LEU B C 1
ATOM 1509 O O . LEU B 1 44 ? 3.24 -18.562 -7.512 1 97.38 44 LEU B O 1
ATOM 1513 N N . MET B 1 45 ? 2.18 -16.703 -6.961 1 97.19 45 MET B N 1
ATOM 1514 C CA . MET B 1 45 ? 1.841 -16.375 -8.344 1 97.19 45 MET B CA 1
ATOM 1515 C C . MET B 1 45 ? 3.1 -16.141 -9.172 1 97.19 45 MET B C 1
ATOM 1517 O O . MET B 1 45 ? 3.129 -16.453 -10.359 1 97.19 45 MET B O 1
ATOM 1521 N N . ALA B 1 46 ? 4.113 -15.664 -8.531 1 96.38 46 ALA B N 1
ATOM 1522 C CA . ALA B 1 46 ? 5.324 -15.266 -9.242 1 96.38 46 ALA B CA 1
ATOM 1523 C C . ALA B 1 46 ? 6.238 -16.453 -9.484 1 96.38 46 ALA B C 1
ATOM 1525 O O . ALA B 1 46 ? 7.148 -16.391 -10.312 1 96.38 46 ALA B O 1
ATOM 1526 N N . ILE B 1 47 ? 6.051 -17.484 -8.75 1 95.44 47 ILE B N 1
ATOM 1527 C CA . ILE B 1 47 ? 6.953 -18.625 -8.82 1 95.44 47 ILE B CA 1
ATOM 1528 C C . ILE B 1 47 ? 6.762 -19.359 -10.141 1 95.44 47 ILE B C 1
ATOM 1530 O O . ILE B 1 47 ? 5.633 -19.656 -10.531 1 95.44 47 ILE B O 1
ATOM 1534 N N . GLU B 1 48 ? 7.777 -19.5 -10.859 1 91.31 48 GLU B N 1
ATOM 1535 C CA . GLU B 1 48 ? 7.918 -20.344 -12.047 1 91.31 48 GLU B CA 1
ATOM 1536 C C . GLU B 1 48 ? 9.094 -21.297 -11.914 1 91.31 48 GLU B C 1
ATOM 1538 O O . GLU B 1 48 ? 9.898 -21.188 -10.984 1 91.31 48 GLU B O 1
ATOM 1543 N N . ASP B 1 49 ? 9.148 -22.234 -12.773 1 82.25 49 ASP B N 1
ATOM 1544 C CA . ASP B 1 49 ? 10.18 -23.266 -12.656 1 82.25 49 ASP B CA 1
ATOM 1545 C C . ASP B 1 49 ? 11.57 -22.641 -12.633 1 82.25 49 ASP B C 1
ATOM 1547 O O . ASP B 1 49 ? 11.898 -21.812 -13.492 1 82.25 49 ASP B O 1
ATOM 1551 N N . ASN B 1 50 ? 12.344 -22.969 -11.555 1 83.19 50 ASN B N 1
ATOM 1552 C CA . ASN B 1 50 ? 13.781 -22.734 -11.414 1 83.19 50 ASN B CA 1
ATOM 1553 C C . ASN B 1 50 ? 14.094 -21.25 -11.227 1 83.19 50 ASN B C 1
ATOM 1555 O O . ASN B 1 50 ? 15.125 -20.766 -11.695 1 83.19 50 ASN B O 1
ATOM 1559 N N . LEU B 1 51 ? 13.211 -20.516 -10.625 1 92 51 LEU B N 1
ATOM 1560 C CA . LEU B 1 51 ? 13.539 -19.141 -10.266 1 92 51 LEU B CA 1
ATOM 1561 C C . LEU B 1 51 ? 14.273 -19.094 -8.93 1 92 51 LEU B C 1
ATOM 1563 O O . LEU B 1 51 ? 13.93 -19.828 -8 1 92 51 LEU B O 1
ATOM 1567 N N . SER B 1 52 ? 15.211 -18.203 -8.906 1 92.5 52 SER B N 1
ATOM 1568 C CA . SER B 1 52 ? 15.906 -17.953 -7.648 1 92.5 52 SER B CA 1
ATOM 1569 C C . SER B 1 52 ? 15.125 -16.984 -6.773 1 92.5 52 SER B C 1
ATOM 1571 O O . SER B 1 52 ? 14.227 -16.297 -7.254 1 92.5 52 SER B O 1
ATOM 1573 N N . VAL B 1 53 ? 15.523 -17.031 -5.496 1 92.75 53 VAL B N 1
ATOM 1574 C CA . VAL B 1 53 ? 14.93 -16.078 -4.562 1 92.75 53 VAL B CA 1
ATOM 1575 C C . VAL B 1 53 ? 15.156 -14.648 -5.07 1 92.75 53 VAL B C 1
ATOM 1577 O O . VAL B 1 53 ? 14.25 -13.812 -5.012 1 92.75 53 VAL B O 1
ATOM 1580 N N . LYS B 1 54 ? 16.312 -14.422 -5.617 1 92.94 54 LYS B N 1
ATOM 1581 C CA . LYS B 1 54 ? 16.656 -13.102 -6.148 1 92.94 54 LYS B CA 1
ATOM 1582 C C . LYS B 1 54 ? 15.75 -12.727 -7.312 1 92.94 54 LYS B C 1
ATOM 1584 O O . LYS B 1 54 ? 15.242 -11.602 -7.375 1 92.94 54 LYS B O 1
ATOM 1589 N N . GLN B 1 55 ? 15.523 -13.602 -8.18 1 93.56 55 GLN B N 1
ATOM 1590 C CA . GLN B 1 55 ? 14.68 -13.359 -9.352 1 93.56 55 GLN B CA 1
ATOM 1591 C C . GLN B 1 55 ? 13.234 -13.117 -8.938 1 93.56 55 GLN B C 1
ATOM 1593 O O . GLN B 1 55 ? 12.562 -12.242 -9.492 1 93.56 55 GLN B O 1
ATOM 1598 N N . ILE B 1 56 ? 12.742 -13.867 -7.961 1 95.38 56 ILE B N 1
ATOM 1599 C CA . ILE B 1 56 ? 11.391 -13.664 -7.449 1 95.38 56 ILE B CA 1
ATOM 1600 C C . ILE B 1 56 ? 11.281 -12.289 -6.801 1 95.38 56 ILE B C 1
ATOM 1602 O O . ILE B 1 56 ? 10.312 -11.562 -7.039 1 95.38 56 ILE B O 1
ATOM 1606 N N . GLY B 1 57 ? 12.258 -11.984 -6.012 1 95.94 57 GLY B N 1
ATOM 1607 C CA . GLY B 1 57 ? 12.281 -10.68 -5.375 1 95.94 57 GLY B CA 1
ATOM 1608 C C . GLY B 1 57 ? 12.258 -9.531 -6.363 1 95.94 57 GLY B C 1
ATOM 1609 O O . GLY B 1 57 ? 11.539 -8.547 -6.168 1 95.94 57 GLY B O 1
ATOM 1610 N N . GLU B 1 58 ? 13 -9.633 -7.453 1 94.06 58 GLU B N 1
ATOM 1611 C CA . GLU B 1 58 ? 13.031 -8.617 -8.5 1 94.06 58 GLU B CA 1
ATOM 1612 C C . GLU B 1 58 ? 11.672 -8.461 -9.172 1 94.06 58 GLU B C 1
ATOM 1614 O O . GLU B 1 58 ? 11.211 -7.344 -9.406 1 94.06 58 GLU B O 1
ATOM 1619 N N . ARG B 1 59 ? 10.977 -9.578 -9.328 1 93.75 59 ARG B N 1
ATOM 1620 C CA . ARG B 1 59 ? 9.648 -9.57 -9.945 1 93.75 59 ARG B CA 1
ATOM 1621 C C . ARG B 1 59 ? 8.633 -8.883 -9.039 1 93.75 59 ARG B C 1
ATOM 1623 O O . ARG B 1 59 ? 7.703 -8.234 -9.531 1 93.75 59 ARG B O 1
ATOM 1630 N N . LEU B 1 60 ? 8.852 -8.969 -7.793 1 96.81 60 LEU B N 1
ATOM 1631 C CA . LEU B 1 60 ? 7.82 -8.57 -6.844 1 96.81 60 LEU B CA 1
ATOM 1632 C C . LEU B 1 60 ? 8.203 -7.27 -6.141 1 96.81 60 LEU B C 1
ATOM 1634 O O . LEU B 1 60 ? 7.43 -6.75 -5.328 1 96.81 60 LEU B O 1
ATOM 1638 N N . PHE B 1 61 ? 9.391 -6.742 -6.438 1 96.31 61 PHE B N 1
ATOM 1639 C CA . PHE B 1 61 ? 9.906 -5.578 -5.723 1 96.31 61 PHE B CA 1
ATOM 1640 C C . PHE B 1 61 ? 10.031 -5.871 -4.234 1 96.31 61 PHE B C 1
ATOM 1642 O O . PHE B 1 61 ? 9.703 -5.023 -3.4 1 96.31 61 PHE B O 1
ATOM 1649 N N . LEU B 1 62 ? 10.414 -7.094 -3.928 1 96.81 62 LEU B N 1
ATOM 1650 C CA . LEU B 1 62 ? 10.609 -7.488 -2.539 1 96.81 62 LEU B CA 1
ATOM 1651 C C . LEU B 1 62 ? 12.07 -7.867 -2.287 1 96.81 62 LEU B C 1
ATOM 1653 O O . LEU B 1 62 ? 12.719 -8.453 -3.154 1 96.81 62 LEU B O 1
ATOM 1657 N N . ASP B 1 63 ? 12.539 -7.57 -1.127 1 95.25 63 ASP B N 1
ATOM 1658 C CA . ASP B 1 63 ? 13.906 -7.953 -0.777 1 95.25 63 ASP B CA 1
ATOM 1659 C C . ASP B 1 63 ? 13.93 -9.297 -0.053 1 95.25 63 ASP B C 1
ATOM 1661 O O . ASP B 1 63 ? 12.883 -9.867 0.254 1 95.25 63 ASP B O 1
ATOM 1665 N N . SER B 1 64 ? 15.086 -9.75 0.19 1 93.44 64 SER B N 1
ATOM 1666 C CA . SER B 1 64 ? 15.258 -11.062 0.801 1 93.44 64 SER B CA 1
ATOM 1667 C C . SER B 1 64 ? 14.789 -11.062 2.252 1 93.44 64 SER B C 1
ATOM 1669 O O . SER B 1 64 ? 14.375 -12.102 2.771 1 93.44 64 SER B O 1
ATOM 1671 N N . GLY B 1 65 ? 14.883 -9.93 2.85 1 95.31 65 GLY B N 1
ATOM 1672 C CA . GLY B 1 65 ? 14.398 -9.844 4.219 1 95.31 65 GLY B CA 1
ATOM 1673 C C . GLY B 1 65 ? 12.922 -10.172 4.355 1 95.31 65 GLY B C 1
ATOM 1674 O O . GLY B 1 65 ? 12.484 -10.68 5.391 1 95.31 65 GLY B O 1
ATOM 1675 N N . THR B 1 66 ? 12.188 -9.867 3.336 1 95.12 66 THR B N 1
ATOM 1676 C CA . THR B 1 66 ? 10.758 -10.148 3.295 1 95.12 66 THR B CA 1
ATOM 1677 C C . THR B 1 66 ? 10.5 -11.531 2.699 1 95.12 66 THR B C 1
ATOM 1679 O O . THR B 1 66 ? 9.711 -12.312 3.24 1 95.12 66 THR B O 1
ATOM 1682 N N . LEU B 1 67 ? 11.195 -11.906 1.704 1 96.56 67 LEU B N 1
ATOM 1683 C CA . LEU B 1 67 ? 10.875 -13.094 0.918 1 96.56 67 LEU B CA 1
ATOM 1684 C C . LEU B 1 67 ? 11.375 -14.352 1.616 1 96.56 67 LEU B C 1
ATOM 1686 O O . LEU B 1 67 ? 10.703 -15.391 1.589 1 96.56 67 LEU B O 1
ATOM 1690 N N . SER B 1 68 ? 12.516 -14.273 2.203 1 95.12 68 SER B N 1
ATOM 1691 C CA . SER B 1 68 ? 13.125 -15.477 2.762 1 95.12 68 SER B CA 1
ATOM 1692 C C . SER B 1 68 ? 12.242 -16.094 3.85 1 95.12 68 SER B C 1
ATOM 1694 O O . SER B 1 68 ? 11.891 -17.266 3.785 1 95.12 68 SER B O 1
ATOM 1696 N N . PRO B 1 69 ? 11.836 -15.258 4.84 1 97.19 69 PRO B N 1
ATOM 1697 C CA . PRO B 1 69 ? 10.938 -15.82 5.852 1 97.19 69 PRO B CA 1
ATOM 1698 C C . PRO B 1 69 ? 9.617 -16.297 5.262 1 97.19 69 PRO B C 1
ATOM 1700 O O . PRO B 1 69 ? 9.07 -17.312 5.703 1 97.19 69 PRO B O 1
ATOM 1703 N N . LEU B 1 70 ? 9.125 -15.617 4.324 1 97.75 70 LEU B N 1
ATOM 1704 C CA . LEU B 1 70 ? 7.875 -15.977 3.662 1 97.75 70 LEU B CA 1
ATOM 1705 C C . LEU B 1 70 ? 8.008 -17.328 2.951 1 97.75 70 LEU B C 1
ATOM 1707 O O . LEU B 1 70 ? 7.137 -18.188 3.074 1 97.75 70 LEU B O 1
ATOM 1711 N N . LEU B 1 71 ? 9.086 -17.516 2.256 1 97.06 71 LEU B N 1
ATOM 1712 C CA . LEU B 1 71 ? 9.336 -18.766 1.55 1 97.06 71 LEU B CA 1
ATOM 1713 C C . LEU B 1 71 ? 9.539 -19.922 2.531 1 97.06 71 LEU B C 1
ATOM 1715 O O . LEU B 1 71 ? 9.109 -21.047 2.273 1 97.06 71 LEU B O 1
ATOM 1719 N N . LYS B 1 72 ? 10.234 -19.594 3.574 1 96.75 72 LYS B N 1
ATOM 1720 C CA . LYS B 1 72 ? 10.398 -20.609 4.621 1 96.75 72 LYS B CA 1
ATOM 1721 C C . LYS B 1 72 ? 9.055 -21.062 5.168 1 96.75 72 LYS B C 1
ATOM 1723 O O . LYS B 1 72 ? 8.82 -22.266 5.34 1 96.75 72 LYS B O 1
ATOM 1728 N N . LYS B 1 73 ? 8.18 -20.172 5.414 1 97.75 73 LYS B N 1
ATOM 1729 C CA . LYS B 1 73 ? 6.84 -20.484 5.891 1 97.75 73 LYS B CA 1
ATOM 1730 C C . LYS B 1 73 ? 6.078 -21.328 4.871 1 97.75 73 LYS B C 1
ATOM 1732 O O . LYS B 1 73 ? 5.43 -22.312 5.234 1 97.75 73 LYS B O 1
ATOM 1737 N N . MET B 1 74 ? 6.168 -20.984 3.643 1 97.88 74 MET B N 1
ATOM 1738 C CA . MET B 1 74 ? 5.48 -21.703 2.572 1 97.88 74 MET B CA 1
ATOM 1739 C C . MET B 1 74 ? 6.035 -23.109 2.42 1 97.88 74 MET B C 1
ATOM 1741 O O . MET B 1 74 ? 5.297 -24.047 2.094 1 97.88 74 MET B O 1
ATOM 1745 N N . GLU B 1 75 ? 7.309 -23.203 2.609 1 97.44 75 GLU B N 1
ATOM 1746 C CA . GLU B 1 75 ? 7.938 -24.516 2.582 1 97.44 75 GLU B CA 1
ATOM 1747 C C . GLU B 1 75 ? 7.422 -25.406 3.715 1 97.44 75 GLU B C 1
ATOM 1749 O O . GLU B 1 75 ? 7.113 -26.578 3.502 1 97.44 75 GLU B O 1
ATOM 1754 N N . LYS B 1 76 ? 7.297 -24.812 4.863 1 97.75 76 LYS B N 1
ATOM 1755 C CA . LYS B 1 76 ? 6.758 -25.531 6.02 1 97.75 76 LYS B CA 1
ATOM 1756 C C . LYS B 1 76 ? 5.312 -25.953 5.773 1 97.75 76 LYS B C 1
ATOM 1758 O O . LYS B 1 76 ? 4.883 -27.016 6.238 1 97.75 76 LYS B O 1
ATOM 1763 N N . GLN B 1 77 ? 4.59 -25.203 5.012 1 97.12 77 GLN B N 1
ATOM 1764 C CA . GLN B 1 77 ? 3.205 -25.5 4.66 1 97.12 77 GLN B CA 1
ATOM 1765 C C . GLN B 1 77 ? 3.135 -26.578 3.576 1 97.12 77 GLN B C 1
ATOM 1767 O O . GLN B 1 77 ? 2.047 -27.016 3.201 1 97.12 77 GLN B O 1
ATOM 1772 N N . GLY B 1 78 ? 4.301 -26.906 3.047 1 97.75 78 GLY B N 1
ATOM 1773 C CA . GLY B 1 78 ? 4.367 -27.953 2.037 1 97.75 78 GLY B CA 1
ATOM 1774 C C . GLY B 1 78 ? 4.059 -27.453 0.64 1 97.75 78 GLY B C 1
ATOM 1775 O O . GLY B 1 78 ? 3.672 -28.234 -0.234 1 97.75 78 GLY B O 1
ATOM 1776 N N . LEU B 1 79 ? 4.191 -26.156 0.372 1 97.94 79 LEU B N 1
ATOM 1777 C CA . LEU B 1 79 ? 3.797 -25.578 -0.91 1 97.94 79 LEU B CA 1
ATOM 1778 C C . LEU B 1 79 ? 4.973 -25.562 -1.883 1 97.94 79 LEU B C 1
ATOM 1780 O O . LEU B 1 79 ? 4.773 -25.531 -3.1 1 97.94 79 LEU B O 1
ATOM 1784 N N . LEU B 1 80 ? 6.195 -25.578 -1.348 1 97.62 80 LEU B N 1
ATOM 1785 C CA . LEU B 1 80 ? 7.367 -25.484 -2.207 1 97.62 80 LEU B CA 1
ATOM 1786 C C . LEU B 1 80 ? 8.586 -26.125 -1.544 1 97.62 80 LEU B C 1
ATOM 1788 O O . LEU B 1 80 ? 8.539 -26.453 -0.359 1 97.62 80 LEU B O 1
ATOM 1792 N N . HIS B 1 81 ? 9.633 -26.344 -2.406 1 95.69 81 HIS B N 1
ATOM 1793 C CA . HIS B 1 81 ? 10.969 -26.75 -1.983 1 95.69 81 HIS B CA 1
ATOM 1794 C C . HIS B 1 81 ? 12.031 -25.812 -2.518 1 95.69 81 HIS B C 1
ATOM 1796 O O . HIS B 1 81 ? 11.875 -25.234 -3.598 1 95.69 81 HIS B O 1
ATOM 1802 N N . ARG B 1 82 ? 13 -25.625 -1.723 1 91.62 82 ARG B N 1
ATOM 1803 C CA . ARG B 1 82 ? 14.203 -24.953 -2.191 1 91.62 82 ARG B CA 1
ATOM 1804 C C . ARG B 1 82 ? 15.289 -25.953 -2.547 1 91.62 82 ARG B C 1
ATOM 1806 O O . ARG B 1 82 ? 15.719 -26.734 -1.698 1 91.62 82 ARG B O 1
ATOM 1813 N N . ILE B 1 83 ? 15.664 -25.906 -3.773 1 89.94 83 ILE B N 1
ATOM 1814 C CA . ILE B 1 83 ? 16.625 -26.922 -4.219 1 89.94 83 ILE B CA 1
ATOM 1815 C C . ILE B 1 83 ? 17.766 -26.25 -4.98 1 89.94 83 ILE B C 1
ATOM 1817 O O . ILE B 1 83 ? 17.641 -25.109 -5.422 1 89.94 83 ILE B O 1
ATOM 1821 N N . ARG B 1 84 ? 18.875 -26.969 -5.086 1 87.94 84 ARG B N 1
ATOM 1822 C CA . ARG B 1 84 ? 19.984 -26.469 -5.875 1 87.94 84 ARG B CA 1
ATOM 1823 C C . ARG B 1 84 ? 19.734 -26.641 -7.367 1 87.94 84 ARG B C 1
ATOM 1825 O O . ARG B 1 84 ? 19.188 -27.656 -7.793 1 87.94 84 ARG B O 1
ATOM 1832 N N . ALA B 1 85 ? 20.141 -25.578 -8.102 1 82.62 85 ALA B N 1
ATOM 1833 C CA . ALA B 1 85 ? 19.922 -25.609 -9.547 1 82.62 85 ALA B CA 1
ATOM 1834 C C . ALA B 1 85 ? 20.828 -26.641 -10.219 1 82.62 85 ALA B C 1
ATOM 1836 O O . ALA B 1 85 ? 21.969 -26.859 -9.781 1 82.62 85 ALA B O 1
ATOM 1837 N N . SER B 1 86 ? 20.219 -27.25 -11.18 1 78.88 86 SER B N 1
ATOM 1838 C CA . SER B 1 86 ? 20.984 -28.25 -11.922 1 78.88 86 SER B CA 1
ATOM 1839 C C . SER B 1 86 ? 22.125 -27.609 -12.695 1 78.88 86 SER B C 1
ATOM 1841 O O . SER B 1 86 ? 23.172 -28.234 -12.891 1 78.88 86 SER B O 1
ATOM 1843 N N . THR B 1 87 ? 21.938 -26.391 -13.109 1 79.19 87 THR B N 1
ATOM 1844 C CA . THR B 1 87 ? 22.891 -25.703 -13.961 1 79.19 87 THR B CA 1
ATOM 1845 C C . THR B 1 87 ? 23.984 -25.031 -13.133 1 79.19 87 THR B C 1
ATOM 1847 O O . THR B 1 87 ? 25.094 -24.828 -13.609 1 79.19 87 THR B O 1
ATOM 1850 N N . ASP B 1 88 ? 23.594 -24.625 -12.07 1 75.5 88 ASP B N 1
ATOM 1851 C CA . ASP B 1 88 ? 24.516 -23.984 -11.141 1 75.5 88 ASP B CA 1
ATOM 1852 C C . ASP B 1 88 ? 24.25 -24.422 -9.703 1 75.5 88 ASP B C 1
ATOM 1854 O O . ASP B 1 88 ? 23.359 -23.906 -9.039 1 75.5 88 ASP B O 1
ATOM 1858 N N . GLU B 1 89 ? 25.062 -25.328 -9.297 1 74.88 89 GLU B N 1
ATOM 1859 C CA . GLU B 1 89 ? 24.828 -25.953 -8.008 1 74.88 89 GLU B CA 1
ATOM 1860 C C . GLU B 1 89 ? 24.938 -24.953 -6.867 1 74.88 89 GLU B C 1
ATOM 1862 O O . GLU B 1 89 ? 24.547 -25.234 -5.738 1 74.88 89 GLU B O 1
ATOM 1867 N N . ARG B 1 90 ? 25.406 -23.766 -7.223 1 74.69 90 ARG B N 1
ATOM 1868 C CA . ARG B 1 90 ? 25.547 -22.766 -6.172 1 74.69 90 ARG B CA 1
ATOM 1869 C C . ARG B 1 90 ? 24.266 -21.938 -6.027 1 74.69 90 ARG B C 1
ATOM 1871 O O . ARG B 1 90 ? 24.062 -21.266 -5.02 1 74.69 90 ARG B O 1
ATOM 1878 N N . GLN B 1 91 ? 23.391 -22.266 -6.961 1 83.56 91 GLN B N 1
ATOM 1879 C CA . GLN B 1 91 ? 22.172 -21.438 -6.945 1 83.56 91 GLN B CA 1
ATOM 1880 C C . GLN B 1 91 ? 20.984 -22.219 -6.41 1 83.56 91 GLN B C 1
ATOM 1882 O O . GLN B 1 91 ? 20.719 -23.344 -6.852 1 83.56 91 GLN B O 1
ATOM 1887 N N . LEU B 1 92 ? 20.406 -21.594 -5.387 1 87.31 92 LEU B N 1
ATOM 1888 C CA . LEU B 1 92 ? 19.156 -22.156 -4.871 1 87.31 92 LEU B CA 1
ATOM 1889 C C . LEU B 1 92 ? 17.953 -21.656 -5.668 1 87.31 92 LEU B C 1
ATOM 1891 O O . LEU B 1 92 ? 17.844 -20.453 -5.941 1 87.31 92 LEU B O 1
ATOM 1895 N N . VAL B 1 93 ? 17.203 -22.672 -6.156 1 93.44 93 VAL B N 1
ATOM 1896 C CA . VAL B 1 93 ? 16.016 -22.312 -6.914 1 93.44 93 VAL B CA 1
ATOM 1897 C C . VAL B 1 93 ? 14.773 -22.859 -6.215 1 93.44 93 VAL B C 1
ATOM 1899 O O . VAL B 1 93 ? 14.875 -23.766 -5.379 1 93.44 93 VAL B O 1
ATOM 1902 N N . ILE B 1 94 ? 13.625 -22.297 -6.527 1 95.19 94 ILE B N 1
ATOM 1903 C CA . ILE B 1 94 ? 12.352 -22.672 -5.918 1 95.19 94 ILE B CA 1
ATOM 1904 C C . ILE B 1 94 ? 11.594 -23.625 -6.84 1 95.19 94 ILE B C 1
ATOM 1906 O O . ILE B 1 94 ? 11.5 -23.375 -8.047 1 95.19 94 ILE B O 1
ATOM 1910 N N . GLN B 1 95 ? 11.117 -24.719 -6.203 1 94.88 95 GLN B N 1
ATOM 1911 C CA . GLN B 1 95 ? 10.258 -25.656 -6.918 1 94.88 95 GLN B CA 1
ATOM 1912 C C . GLN B 1 95 ? 8.953 -25.891 -6.164 1 94.88 95 GLN B C 1
ATOM 1914 O O . GLN B 1 95 ? 8.969 -26.203 -4.969 1 94.88 95 GLN B O 1
ATOM 1919 N N . LEU B 1 96 ? 7.867 -25.766 -6.918 1 97 96 LEU B N 1
ATOM 1920 C CA . LEU B 1 96 ? 6.578 -26.016 -6.285 1 97 96 LEU B CA 1
ATOM 1921 C C . LEU B 1 96 ? 6.355 -27.516 -6.086 1 97 96 LEU B C 1
ATOM 1923 O O . LEU B 1 96 ? 6.723 -28.312 -6.945 1 97 96 LEU B O 1
ATOM 1927 N N . THR B 1 97 ? 5.73 -27.812 -4.93 1 97.25 97 THR B N 1
ATOM 1928 C CA . THR B 1 97 ? 5.195 -29.172 -4.77 1 97.25 97 THR B CA 1
ATOM 1929 C C . THR B 1 97 ? 3.898 -29.328 -5.555 1 97.25 97 THR B C 1
ATOM 1931 O O . THR B 1 97 ? 3.414 -28.375 -6.172 1 97.25 97 THR B O 1
ATOM 1934 N N . GLU B 1 98 ? 3.355 -30.562 -5.551 1 97.62 98 GLU B N 1
ATOM 1935 C CA . GLU B 1 98 ? 2.049 -30.766 -6.168 1 97.62 98 GLU B CA 1
ATOM 1936 C C . GLU B 1 98 ? 0.971 -29.938 -5.48 1 97.62 98 GLU B C 1
ATOM 1938 O O . GLU B 1 98 ? 0.093 -29.375 -6.141 1 97.62 98 GLU B O 1
ATOM 1943 N N . LYS B 1 99 ? 1.122 -29.844 -4.191 1 97.69 99 LYS B N 1
ATOM 1944 C CA . LYS B 1 99 ? 0.207 -29.016 -3.404 1 97.69 99 LYS B CA 1
ATOM 1945 C C . LYS B 1 99 ? 0.329 -27.547 -3.785 1 97.69 99 LYS B C 1
ATOM 1947 O O . LYS B 1 99 ? -0.68 -26.859 -3.957 1 97.69 99 LYS B O 1
ATOM 1952 N N . GLY B 1 100 ? 1.537 -27.094 -3.904 1 97.81 100 GLY B N 1
ATOM 1953 C CA . GLY B 1 100 ? 1.805 -25.719 -4.297 1 97.81 100 GLY B CA 1
ATOM 1954 C C . GLY B 1 100 ? 1.295 -25.391 -5.688 1 97.81 100 GLY B C 1
ATOM 1955 O O . GLY B 1 100 ? 0.716 -24.328 -5.906 1 97.81 100 GLY B O 1
ATOM 1956 N N . LYS B 1 101 ? 1.474 -26.359 -6.602 1 97.5 101 LYS B N 1
ATOM 1957 C CA . LYS B 1 101 ? 1.012 -26.172 -7.973 1 97.5 101 LYS B CA 1
ATOM 1958 C C . LYS B 1 101 ? -0.512 -26.109 -8.039 1 97.5 101 LYS B C 1
ATOM 1960 O O . LYS B 1 101 ? -1.072 -25.266 -8.742 1 97.5 101 LYS B O 1
ATOM 1965 N N . SER B 1 102 ? -1.113 -26.984 -7.328 1 97.69 102 SER B N 1
ATOM 1966 C CA . SER B 1 102 ? -2.57 -27.016 -7.281 1 97.69 102 SER B CA 1
ATOM 1967 C C . SER B 1 102 ? -3.129 -25.703 -6.742 1 97.69 102 SER B C 1
ATOM 1969 O O . SER B 1 102 ? -4.098 -25.156 -7.281 1 97.69 102 SER B O 1
ATOM 1971 N N . LEU B 1 103 ? -2.521 -25.188 -5.734 1 97.69 103 LEU B N 1
ATOM 1972 C CA . LEU B 1 103 ? -2.957 -23.922 -5.16 1 97.69 103 LEU B CA 1
ATOM 1973 C C . LEU B 1 103 ? -2.693 -22.766 -6.125 1 97.69 103 LEU B C 1
ATOM 1975 O O . LEU B 1 103 ? -3.57 -21.922 -6.355 1 97.69 103 LEU B O 1
ATOM 1979 N N . GLN B 1 104 ? -1.523 -22.719 -6.688 1 97.69 104 GLN B N 1
ATOM 1980 C CA . GLN B 1 104 ? -1.15 -21.672 -7.629 1 97.69 104 GLN B CA 1
ATOM 1981 C C . GLN B 1 104 ? -2.154 -21.594 -8.773 1 97.69 104 GLN B C 1
ATOM 1983 O O . GLN B 1 104 ? -2.512 -20.484 -9.211 1 97.69 104 GLN B O 1
ATOM 1988 N N . GLU B 1 105 ? -2.625 -22.703 -9.242 1 96.75 105 GLU B N 1
ATOM 1989 C CA . GLU B 1 105 ? -3.527 -22.781 -10.391 1 96.75 105 GLU B CA 1
ATOM 1990 C C . GLU B 1 105 ? -4.879 -22.141 -10.062 1 96.75 105 GLU B C 1
ATOM 1992 O O . GLU B 1 105 ? -5.602 -21.719 -10.969 1 96.75 105 GLU B O 1
ATOM 1997 N N . LYS B 1 106 ? -5.203 -22.016 -8.805 1 96.56 106 LYS B N 1
ATOM 1998 C CA . LYS B 1 106 ? -6.496 -21.484 -8.367 1 96.56 106 LYS B CA 1
ATOM 1999 C C . LYS B 1 106 ? -6.422 -19.984 -8.125 1 96.56 106 LYS B C 1
ATOM 2001 O O . LYS B 1 106 ? -7.453 -19.297 -8.062 1 96.56 106 LYS B O 1
ATOM 2006 N N . LEU B 1 107 ? -5.254 -19.438 -8.055 1 96.75 107 LEU B N 1
ATOM 2007 C CA . LEU B 1 107 ? -5.066 -18.078 -7.566 1 96.75 107 LEU B CA 1
ATOM 2008 C C . LEU B 1 107 ? -5.539 -17.047 -8.602 1 96.75 107 LEU B C 1
ATOM 2010 O O . LEU B 1 107 ? -6.137 -16.031 -8.242 1 96.75 107 LEU B O 1
ATOM 2014 N N . PRO B 1 108 ? -5.391 -17.344 -9.93 1 96.25 108 PRO B N 1
ATOM 2015 C CA . PRO B 1 108 ? -5.863 -16.375 -10.914 1 96.25 108 PRO B CA 1
ATOM 2016 C C . PRO B 1 108 ? -7.367 -16.125 -10.82 1 96.25 108 PRO B C 1
ATOM 2018 O O . PRO B 1 108 ? -7.832 -15.023 -11.125 1 96.25 108 PRO B O 1
ATOM 2021 N N . CYS B 1 109 ? -8.109 -17.078 -10.336 1 96.62 109 CYS B N 1
ATOM 2022 C CA . CYS B 1 109 ? -9.547 -16.891 -10.148 1 96.62 109 CYS B CA 1
ATOM 2023 C C . CYS B 1 109 ? -9.836 -15.852 -9.078 1 96.62 109 CYS B C 1
ATOM 2025 O O . CYS B 1 109 ? -10.773 -15.07 -9.211 1 96.62 109 CYS B O 1
ATOM 2027 N N . ILE B 1 110 ? -9.039 -15.836 -8.094 1 97.19 110 ILE B N 1
ATOM 2028 C CA . ILE B 1 110 ? -9.203 -14.867 -7.016 1 97.19 110 ILE B CA 1
ATOM 2029 C C . ILE B 1 110 ? -8.977 -13.453 -7.551 1 97.19 110 ILE B C 1
ATOM 2031 O O . ILE B 1 110 ? -9.781 -12.547 -7.301 1 97.19 110 ILE B O 1
ATOM 2035 N N . SER B 1 111 ? -7.875 -13.258 -8.328 1 96 111 SER B N 1
ATOM 2036 C CA . SER B 1 111 ? -7.566 -11.945 -8.891 1 96 111 SER B CA 1
ATOM 2037 C C . SER B 1 111 ? -8.68 -11.469 -9.82 1 96 111 SER B C 1
ATOM 2039 O O . SER B 1 111 ? -9.047 -10.289 -9.797 1 96 111 SER B O 1
ATOM 2041 N N . ARG B 1 112 ? -9.203 -12.359 -10.578 1 94.12 112 ARG B N 1
ATOM 2042 C CA . ARG B 1 112 ? -10.297 -12.031 -11.492 1 94.12 112 ARG B CA 1
ATOM 2043 C C . ARG B 1 112 ? -11.547 -11.617 -10.727 1 94.12 112 ARG B C 1
ATOM 2045 O O . ARG B 1 112 ? -12.195 -10.625 -11.078 1 94.12 112 ARG B O 1
ATOM 2052 N N . ASP B 1 113 ? -11.891 -12.32 -9.695 1 94.44 113 ASP B N 1
ATOM 2053 C CA . ASP B 1 113 ? -13.078 -12.031 -8.898 1 94.44 113 ASP B CA 1
ATOM 2054 C C . ASP B 1 113 ? -12.961 -10.672 -8.219 1 94.44 113 ASP B C 1
ATOM 2056 O O . ASP B 1 113 ? -13.922 -9.891 -8.211 1 94.44 113 ASP B O 1
ATOM 2060 N N . VAL B 1 114 ? -11.82 -10.367 -7.68 1 94.88 114 VAL B N 1
ATOM 2061 C CA . VAL B 1 114 ? -11.609 -9.094 -7.012 1 94.88 114 VAL B CA 1
ATOM 2062 C C . VAL B 1 114 ? -11.688 -7.953 -8.031 1 94.88 114 VAL B C 1
ATOM 2064 O O . VAL B 1 114 ? -12.344 -6.941 -7.785 1 94.88 114 VAL B O 1
ATOM 2067 N N . TYR B 1 115 ? -11.031 -8.148 -9.188 1 93.88 115 TYR B N 1
ATOM 2068 C CA . TYR B 1 115 ? -11.047 -7.141 -10.242 1 93.88 115 TYR B CA 1
ATOM 2069 C C . TYR B 1 115 ? -12.477 -6.855 -10.695 1 93.88 115 TYR B C 1
ATOM 2071 O O . TYR B 1 115 ? -12.859 -5.695 -10.875 1 93.88 115 TYR B O 1
ATOM 2079 N N . GLN B 1 116 ? -13.227 -7.891 -10.828 1 91.62 116 GLN B N 1
ATOM 2080 C CA . GLN B 1 116 ? -14.625 -7.738 -11.242 1 91.62 116 GLN B CA 1
ATOM 2081 C C . GLN B 1 116 ? -15.43 -6.977 -10.188 1 91.62 116 GLN B C 1
ATOM 2083 O O . GLN B 1 116 ? -16.281 -6.148 -10.531 1 91.62 116 GLN B O 1
ATOM 2088 N N . SER B 1 117 ? -15.164 -7.238 -8.977 1 91.25 117 SER B N 1
ATOM 2089 C CA . SER B 1 117 ? -15.844 -6.531 -7.895 1 91.25 117 SER B CA 1
ATOM 2090 C C . SER B 1 117 ? -15.516 -5.043 -7.918 1 91.25 117 SER B C 1
ATOM 2092 O O . SER B 1 117 ? -16.391 -4.203 -7.688 1 91.25 117 SER B O 1
ATOM 2094 N N . ILE B 1 118 ? -14.297 -4.742 -8.219 1 91 118 ILE B N 1
ATOM 2095 C CA . ILE B 1 118 ? -13.852 -3.354 -8.273 1 91 118 ILE B CA 1
ATOM 2096 C C . ILE B 1 118 ? -14.5 -2.648 -9.461 1 91 118 ILE B C 1
ATOM 2098 O O . ILE B 1 118 ? -14.945 -1.503 -9.344 1 91 118 ILE B O 1
ATOM 2102 N N . THR B 1 119 ? -14.531 -3.291 -10.617 1 87.06 119 THR B N 1
ATOM 2103 C CA . THR B 1 119 ? -14.984 -2.686 -11.859 1 87.06 119 THR B CA 1
ATOM 2104 C C . THR B 1 119 ? -16.5 -2.578 -11.891 1 87.06 119 THR B C 1
ATOM 2106 O O . THR B 1 119 ? -17.062 -1.729 -12.594 1 87.06 119 THR B O 1
ATOM 2109 N N . LYS B 1 120 ? -17.188 -3.453 -11.289 1 81.75 120 LYS B N 1
ATOM 2110 C CA . LYS B 1 120 ? -18.641 -3.4 -11.242 1 81.75 120 LYS B CA 1
ATOM 2111 C C . LYS B 1 120 ? -19.125 -2.098 -10.609 1 81.75 120 LYS B C 1
ATOM 2113 O O . LYS B 1 120 ? -20.156 -1.556 -11.008 1 81.75 120 LYS B O 1
ATOM 2118 N N . SER B 1 121 ? -18.406 -1.575 -9.773 1 66.81 121 SER B N 1
ATOM 2119 C CA . SER B 1 121 ? -18.797 -0.373 -9.047 1 66.81 121 SER B CA 1
ATOM 2120 C C . SER B 1 121 ? -18.406 0.888 -9.805 1 66.81 121 SER B C 1
ATOM 2122 O O . SER B 1 121 ? -18.812 1.991 -9.445 1 66.81 121 SER B O 1
ATOM 2124 N N . SER B 1 122 ? -17.562 0.679 -10.828 1 65.12 122 SER B N 1
ATOM 2125 C CA . SER B 1 122 ? -17.047 1.852 -11.523 1 65.12 122 SER B CA 1
ATOM 2126 C C . SER B 1 122 ? -17.75 2.064 -12.859 1 65.12 122 SER B C 1
ATOM 2128 O O . SER B 1 122 ? -18.047 1.103 -13.57 1 65.12 122 SER B O 1
ATOM 2130 N N . GLU B 1 123 ? -18.531 3.172 -12.945 1 56.81 123 GLU B N 1
ATOM 2131 C CA . GLU B 1 123 ? -19.141 3.516 -14.227 1 56.81 123 GLU B CA 1
ATOM 2132 C C . GLU B 1 123 ? -18.125 3.455 -15.359 1 56.81 123 GLU B C 1
ATOM 2134 O O . GLU B 1 123 ? -18.484 3.193 -16.516 1 56.81 123 GLU B O 1
ATOM 2139 N N . SER B 1 124 ? -16.953 4.02 -15.133 1 54.38 124 SER B N 1
ATOM 2140 C CA . SER B 1 124 ? -16.047 4.434 -16.203 1 54.38 124 SER B CA 1
ATOM 2141 C C . SER B 1 124 ? -15.344 3.234 -16.828 1 54.38 124 SER B C 1
ATOM 2143 O O . SER B 1 124 ? -14.672 3.365 -17.859 1 54.38 124 SER B O 1
ATOM 2145 N N . GLY B 1 125 ? -15.93 2.029 -16.609 1 56.62 125 GLY B N 1
ATOM 2146 C CA . GLY B 1 125 ? -15.352 0.98 -17.438 1 56.62 125 GLY B CA 1
ATOM 2147 C C . GLY B 1 125 ? -14.031 0.456 -16.906 1 56.62 125 GLY B C 1
ATOM 2148 O O . GLY B 1 125 ? -13.68 0.719 -15.758 1 56.62 125 GLY B O 1
ATOM 2149 N N . VAL B 1 126 ? -12.891 0.003 -17.859 1 65.94 126 VAL B N 1
ATOM 2150 C CA . VAL B 1 126 ? -11.641 -0.754 -17.906 1 65.94 126 VAL B CA 1
ATOM 2151 C C . VAL B 1 126 ? -10.5 0.097 -17.359 1 65.94 126 VAL B C 1
ATOM 2153 O O . VAL B 1 126 ? -10.391 1.282 -17.688 1 65.94 126 VAL B O 1
ATOM 2156 N N . TYR B 1 127 ? -9.859 -0.43 -16.25 1 84.31 127 TYR B N 1
ATOM 2157 C CA . TYR B 1 127 ? -8.703 0.212 -15.625 1 84.31 127 TYR B CA 1
ATOM 2158 C C . TYR B 1 127 ? -7.434 -0.056 -16.422 1 84.31 127 TYR B C 1
ATOM 2160 O O . TYR B 1 127 ? -6.336 -0.098 -15.867 1 84.31 127 TYR B O 1
ATOM 2168 N N . GLY B 1 128 ? -7.711 -0.219 -17.75 1 87.69 128 GLY B N 1
ATOM 2169 C CA . GLY B 1 128 ? -6.562 -0.464 -18.609 1 87.69 128 GLY B CA 1
ATOM 2170 C C . GLY B 1 128 ? -5.574 0.687 -18.609 1 87.69 128 GLY B C 1
ATOM 2171 O O . GLY B 1 128 ? -4.367 0.476 -18.484 1 87.69 128 GLY B O 1
ATOM 2172 N N . ASN B 1 129 ? -6.117 1.911 -18.734 1 89.88 129 ASN B N 1
ATOM 2173 C CA . ASN B 1 129 ? -5.254 3.086 -18.75 1 89.88 129 ASN B CA 1
ATOM 2174 C C . ASN B 1 129 ? -4.555 3.281 -17.406 1 89.88 129 ASN B C 1
ATOM 2176 O O . ASN B 1 129 ? -3.375 3.625 -17.359 1 89.88 129 ASN B O 1
ATOM 2180 N N . LEU B 1 130 ? -5.301 3.066 -16.359 1 93.88 130 LEU B N 1
ATOM 2181 C CA . LEU B 1 130 ? -4.727 3.168 -15.016 1 93.88 130 LEU B CA 1
ATOM 2182 C C . LEU B 1 130 ? -3.594 2.164 -14.836 1 93.88 130 LEU B C 1
ATOM 2184 O O . LEU B 1 130 ? -2.506 2.523 -14.383 1 93.88 130 LEU B O 1
ATOM 2188 N N . ILE B 1 131 ? -3.824 0.959 -15.312 1 95.12 131 ILE B N 1
ATOM 2189 C CA . ILE B 1 131 ? -2.828 -0.1 -15.188 1 95.12 131 ILE B CA 1
ATOM 2190 C C . ILE B 1 131 ? -1.579 0.27 -15.984 1 95.12 131 ILE B C 1
ATOM 2192 O O . ILE B 1 131 ? -0.458 0.142 -15.492 1 95.12 131 ILE B O 1
ATOM 2196 N N . SER B 1 132 ? -1.778 0.782 -17.156 1 93.12 132 SER B N 1
ATOM 2197 C CA . SER B 1 132 ? -0.653 1.158 -18 1 93.12 132 SER B CA 1
ATOM 2198 C C . SER B 1 132 ? 0.181 2.26 -17.359 1 93.12 132 SER B C 1
ATOM 2200 O O . SER B 1 132 ? 1.412 2.217 -17.391 1 93.12 132 SER B O 1
ATOM 2202 N N . GLN B 1 133 ? -0.453 3.213 -16.781 1 93.12 133 GLN B N 1
ATOM 2203 C CA . GLN B 1 133 ? 0.253 4.305 -16.109 1 93.12 133 GLN B CA 1
ATOM 2204 C C . GLN B 1 133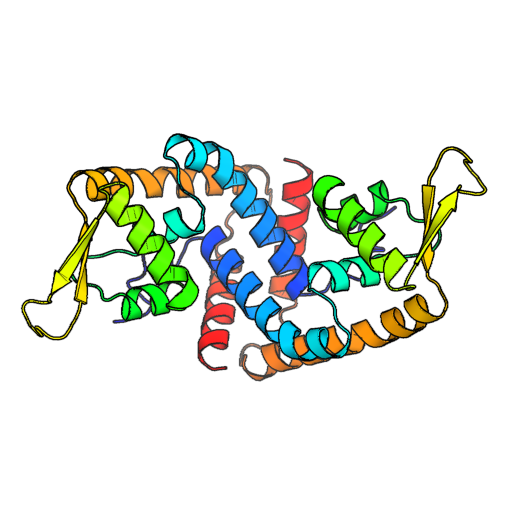 ? 1.001 3.811 -14.883 1 93.12 133 GLN B C 1
ATOM 2206 O O . GLN B 1 133 ? 2.111 4.262 -14.594 1 93.12 133 GLN B O 1
ATOM 2211 N N . LEU B 1 134 ? 0.408 2.906 -14.172 1 96.06 134 LEU B N 1
ATOM 2212 C CA . LEU B 1 134 ? 1.046 2.338 -12.992 1 96.06 134 LEU B CA 1
ATOM 2213 C C . LEU B 1 134 ? 2.281 1.532 -13.375 1 96.06 134 LEU B C 1
ATOM 2215 O O . LEU B 1 134 ? 3.303 1.587 -12.688 1 96.06 134 LEU B O 1
ATOM 2219 N N . ILE B 1 135 ? 2.137 0.75 -14.461 1 94.5 135 ILE B N 1
ATOM 2220 C CA . ILE B 1 135 ? 3.273 -0.029 -14.938 1 94.5 135 ILE B CA 1
ATOM 2221 C C . ILE B 1 135 ? 4.445 0.902 -15.25 1 94.5 135 ILE B C 1
ATOM 2223 O O . ILE B 1 135 ? 5.582 0.63 -14.859 1 94.5 135 ILE B O 1
ATOM 2227 N N . GLN B 1 136 ? 4.176 2.004 -15.859 1 91.69 136 GLN B N 1
ATOM 2228 C CA . GLN B 1 136 ? 5.211 2.979 -16.188 1 91.69 136 GLN B CA 1
ATOM 2229 C C . GLN B 1 136 ? 5.812 3.584 -14.922 1 91.69 136 GLN B C 1
ATOM 2231 O O . GLN B 1 136 ? 7.031 3.736 -14.82 1 91.69 136 GLN B O 1
ATOM 2236 N N . LEU B 1 137 ? 4.977 3.939 -14.008 1 93.75 137 LEU B N 1
ATOM 2237 C CA . LEU B 1 137 ? 5.441 4.496 -12.734 1 93.75 137 LEU B CA 1
ATOM 2238 C C . LEU B 1 137 ? 6.344 3.504 -12.008 1 93.75 137 LEU B C 1
ATOM 2240 O O . LEU B 1 137 ? 7.438 3.865 -11.562 1 93.75 137 LEU B O 1
ATOM 2244 N N . ASN B 1 138 ? 5.922 2.236 -11.953 1 94.75 138 ASN B N 1
ATOM 2245 C CA . ASN B 1 138 ? 6.676 1.214 -11.234 1 94.75 138 ASN B CA 1
ATOM 2246 C C . ASN B 1 138 ? 8.016 0.938 -11.906 1 94.75 138 ASN B C 1
ATOM 2248 O O . ASN B 1 138 ? 9.008 0.639 -11.227 1 94.75 138 ASN B O 1
ATOM 2252 N N . GLN B 1 139 ? 8.039 1.024 -13.195 1 90.56 139 GLN B N 1
ATOM 2253 C CA . GLN B 1 139 ? 9.305 0.86 -13.906 1 90.56 139 GLN B CA 1
ATOM 2254 C C . GLN B 1 139 ? 10.289 1.963 -13.539 1 90.56 139 GLN B C 1
ATOM 2256 O O . GLN B 1 139 ? 11.5 1.725 -13.469 1 90.56 139 GLN B O 1
ATOM 2261 N N . SER B 1 140 ? 9.742 3.141 -13.289 1 89.44 140 SER B N 1
ATOM 2262 C CA . SER B 1 140 ? 10.609 4.258 -12.922 1 89.44 140 SER B CA 1
ATOM 2263 C C . SER B 1 140 ? 11.234 4.051 -11.547 1 89.44 140 SER B C 1
ATOM 2265 O O . SER B 1 140 ? 12.281 4.621 -11.242 1 89.44 140 SER B O 1
ATOM 2267 N N . PHE B 1 141 ? 10.594 3.268 -10.672 1 91.62 141 PHE B N 1
ATOM 2268 C CA . PHE B 1 141 ? 11.125 3.01 -9.336 1 91.62 141 PHE B CA 1
ATOM 2269 C C . PHE B 1 141 ? 12.32 2.059 -9.398 1 91.62 141 PHE B C 1
ATOM 2271 O O . PHE B 1 141 ? 13.102 1.975 -8.453 1 91.62 141 PHE B O 1
ATOM 2278 N N . ARG B 1 142 ? 12.453 1.29 -10.469 1 85.81 142 ARG B N 1
ATOM 2279 C CA . ARG B 1 142 ? 13.586 0.385 -10.633 1 85.81 142 ARG B CA 1
ATOM 2280 C C . ARG B 1 142 ? 14.859 1.157 -10.938 1 85.81 142 ARG B C 1
ATOM 2282 O O . ARG B 1 142 ? 15.961 0.681 -10.656 1 85.81 142 ARG B O 1
ATOM 2289 N N . GLU B 1 143 ? 14.711 2.35 -11.477 1 73.75 143 GLU B N 1
ATOM 2290 C CA . GLU B 1 143 ? 15.844 3.174 -11.891 1 73.75 143 GLU B CA 1
ATOM 2291 C C . GLU B 1 143 ? 16.297 4.09 -10.75 1 73.75 143 GLU B C 1
ATOM 2293 O O . GLU B 1 143 ? 17.359 4.711 -10.836 1 73.75 143 GLU B O 1
ATOM 2298 N N . VAL B 1 144 ? 15.609 4.074 -9.656 1 63.84 144 VAL B N 1
ATOM 2299 C CA . VAL B 1 144 ? 15.953 4.965 -8.555 1 63.84 144 VAL B CA 1
ATOM 2300 C C . VAL B 1 144 ? 16.609 4.168 -7.43 1 63.84 144 VAL B C 1
ATOM 2302 O O . VAL B 1 144 ? 16.172 3.068 -7.094 1 63.84 144 VAL B O 1
#